Protein AF-A0A7S2LX68-F1 (afdb_monomer_lite)

Radius of gyration: 30.01 Å; chains: 1; bounding box: 87×47×94 Å

pLDDT: mean 79.51, std 22.23, range [21.78, 98.62]

Foldseek 3Di:
DWDKDKDWDAFAPFQPFADQVPDDPQRAKFFQFAWQQWAKDWHGHRHIYIMIMHTDDPDDPPDDKDWDWDWDDDPPQKIKIWIWIADVVVVGITTRTIIIGHCVPHDRGDDPDDDDDDDPDPPPQQDKDKDKDDQDWDAPDPPGDIDTDFKDWDADDDDPPDDQQFWDWAADDQQTIIMIMGHHPHHHDHTDIRGGDDDPDDDPSVVVVSVCVVVVNHRGGHGTGHDPVVVVVVVVCVCCPPVNVVVNVVVVVVVVVVVVVVVVVVVVVVVPDPDDDDDDDDPDPPDPPPPDPDDDDDDDDDDDDDDDDDDDDDDDDD

Organism: NCBI:txid1333877

InterPro domains:
  IPR021862 Surface attachment protein BPSS1860 [PF11958] (6-185)

Sequence (318 aa):
FEGQGIFSIWDAGCGQVVDPAACPEDQRAQVVRCGAQARCTRFGHEGTGVRTTLRFNEWELERSYGFLIAATQQGHGAVRYDGYFHAQELGGWMLLGQILVQTAMKPWYVHRLYSFVEQWEASYPEDTRWGRFGPAYVQQGYGAGWSQIMSASFRAGGGANEDRTHAYANVTDSGRKWGLGIGGSLPFAWSSALSVSPTGNLPEELKAFDTLRVDGQLPGGCDGGTCLPNKIAGFFEDAFSKAYAPRAIAIIVLISCCCCSTCCLWRWCRSRNPASDSGPAGCGGCRVVVRIPGGRGISIGAPLPAQHRPQAPYSRRS

Secondary structure (DSSP, 8-state):
---EEEEEEEPSS-TT--STTTS-GGGS-EEEEEETT-EEEEE-SSS-EEEEEEE---PPTT---EEEEEEEE-GGGEEEEEEEEEEGGGTEEEEEEEEEEE-TTS-SS--S--------SSS-TTS-EEEEE--EEEESSTTSPEEEE-EEE------TT---TTEEEEEEGGGTEEEEEESTTPPP-TT-EEE-PPPSS--HHHHHHHHHHHTT----EEESSS-HHHHHHHHHHHHHSTTTHHHHHHHHHHHHHHHHHHHHHHHHHHTT--------------------SS------------------------

Structure (mmCIF, N/CA/C/O backbone):
data_AF-A0A7S2LX68-F1
#
_entry.id   AF-A0A7S2LX68-F1
#
loop_
_atom_site.group_PDB
_atom_site.id
_atom_site.type_symbol
_atom_site.label_atom_id
_atom_site.label_alt_id
_atom_site.label_comp_id
_atom_site.label_asym_id
_atom_site.label_entity_id
_atom_site.label_seq_id
_atom_site.pdbx_PDB_ins_code
_atom_site.Cartn_x
_atom_site.Cartn_y
_atom_site.Cartn_z
_atom_site.occupancy
_atom_site.B_iso_or_equiv
_atom_site.auth_seq_id
_atom_site.auth_comp_id
_atom_site.auth_asym_id
_atom_site.auth_atom_id
_atom_site.pdbx_PDB_model_num
ATOM 1 N N . PHE A 1 1 ? -3.584 18.424 -7.935 1.00 70.75 1 PHE A N 1
ATOM 2 C CA . PHE A 1 1 ? -2.926 17.240 -7.361 1.00 70.75 1 PHE A CA 1
ATOM 3 C C . PHE A 1 1 ? -3.244 16.067 -8.270 1.00 70.75 1 PHE A C 1
ATOM 5 O O . PHE A 1 1 ? -4.407 15.917 -8.621 1.00 70.75 1 PHE A O 1
ATOM 12 N N . GLU A 1 2 ? -2.232 15.323 -8.716 1.00 84.06 2 GLU A N 1
ATOM 13 C CA . GLU A 1 2 ? -2.433 14.050 -9.416 1.00 84.06 2 GLU A CA 1
ATOM 14 C C . GLU A 1 2 ? -2.085 12.924 -8.443 1.00 84.06 2 GLU A C 1
ATOM 16 O O . GLU A 1 2 ? -0.923 12.777 -8.067 1.00 84.06 2 GLU A O 1
ATOM 21 N N . GLY A 1 3 ? -3.088 12.178 -7.992 1.00 90.31 3 GLY A N 1
ATOM 22 C CA . GLY A 1 3 ? -2.911 11.112 -7.015 1.00 90.31 3 GLY A CA 1
ATOM 23 C C . GLY A 1 3 ? -2.768 9.743 -7.675 1.00 90.31 3 GLY A C 1
ATOM 24 O O . GLY A 1 3 ? -3.214 9.512 -8.805 1.00 90.31 3 GLY A O 1
ATOM 25 N N . GLN A 1 4 ? -2.125 8.811 -6.970 1.00 94.19 4 GLN A N 1
ATOM 26 C CA . GLN A 1 4 ? -1.937 7.444 -7.452 1.00 94.19 4 GLN A CA 1
ATOM 27 C C . GLN A 1 4 ? -2.009 6.431 -6.310 1.00 94.19 4 GLN A C 1
ATOM 29 O O . GLN A 1 4 ? -1.434 6.642 -5.246 1.00 94.19 4 GLN A O 1
ATOM 34 N N . GLY A 1 5 ? -2.661 5.297 -6.565 1.00 95.75 5 GLY A N 1
ATOM 35 C CA . GLY A 1 5 ? -2.429 4.062 -5.820 1.00 95.75 5 GLY A CA 1
ATOM 36 C C . GLY A 1 5 ? -1.239 3.324 -6.429 1.00 95.75 5 GLY A C 1
ATOM 37 O O . GLY A 1 5 ? -1.202 3.126 -7.644 1.00 95.75 5 GLY A O 1
ATOM 38 N N . ILE A 1 6 ? -0.262 2.930 -5.611 1.00 96.75 6 ILE A N 1
ATOM 39 C CA . ILE A 1 6 ? 0.970 2.271 -6.067 1.00 96.75 6 ILE A CA 1
ATOM 40 C C . ILE A 1 6 ? 1.135 0.942 -5.333 1.00 96.75 6 ILE A C 1
ATOM 42 O O . ILE A 1 6 ? 0.979 0.869 -4.117 1.00 96.75 6 ILE A O 1
ATOM 46 N N . PHE A 1 7 ? 1.488 -0.104 -6.076 1.00 98.25 7 PHE A N 1
ATOM 47 C CA . PHE A 1 7 ? 1.883 -1.400 -5.532 1.00 98.25 7 PHE A CA 1
ATOM 48 C C . PHE A 1 7 ? 3.148 -1.882 -6.242 1.00 98.25 7 PHE A C 1
ATOM 50 O O . PHE A 1 7 ? 3.170 -1.990 -7.467 1.00 98.25 7 PHE A O 1
ATOM 57 N N . SER A 1 8 ? 4.208 -2.132 -5.475 1.00 97.00 8 SER A N 1
ATOM 58 C CA . SER A 1 8 ? 5.553 -2.392 -5.995 1.00 97.00 8 SER A CA 1
ATOM 59 C C . SER A 1 8 ? 6.177 -3.601 -5.314 1.00 97.00 8 SER A C 1
ATOM 61 O O . SER A 1 8 ? 6.077 -3.750 -4.098 1.00 97.00 8 SER A O 1
ATOM 63 N N . ILE A 1 9 ? 6.858 -4.436 -6.097 1.00 96.44 9 ILE A N 1
ATOM 64 C CA . ILE A 1 9 ? 7.637 -5.584 -5.628 1.00 96.44 9 ILE A CA 1
ATOM 65 C C . ILE A 1 9 ? 9.015 -5.518 -6.292 1.00 96.44 9 ILE A C 1
ATOM 67 O O . ILE A 1 9 ? 9.118 -5.437 -7.518 1.00 96.44 9 ILE A O 1
ATOM 71 N N . TRP A 1 10 ? 10.069 -5.538 -5.477 1.00 95.19 10 TRP A N 1
ATOM 72 C CA . TRP A 1 10 ? 11.453 -5.606 -5.947 1.00 95.19 10 TRP A CA 1
ATOM 73 C C . TRP A 1 10 ? 11.779 -6.983 -6.527 1.00 95.19 10 TRP A C 1
ATOM 75 O O . TRP A 1 10 ? 11.258 -8.001 -6.070 1.00 95.19 10 TRP A O 1
ATOM 85 N N . ASP A 1 11 ? 12.688 -7.006 -7.495 1.00 94.12 11 ASP A N 1
ATOM 86 C CA . ASP A 1 11 ? 13.312 -8.223 -7.999 1.00 94.12 11 ASP A CA 1
ATOM 87 C C . ASP A 1 11 ? 14.101 -8.928 -6.874 1.00 94.12 11 ASP A C 1
ATOM 89 O O . ASP A 1 11 ? 14.646 -8.301 -5.952 1.00 94.12 11 ASP A O 1
ATOM 93 N N . ALA A 1 12 ? 14.186 -10.256 -6.939 1.00 91.62 12 ALA A N 1
ATOM 94 C CA . ALA A 1 12 ? 14.937 -11.041 -5.968 1.00 91.62 12 ALA A CA 1
ATOM 95 C C . ALA A 1 12 ? 16.445 -10.825 -6.169 1.00 91.62 12 ALA A C 1
ATOM 97 O O . ALA A 1 12 ? 16.934 -10.859 -7.282 1.00 91.62 12 ALA A O 1
ATOM 98 N N . GLY A 1 13 ? 17.217 -10.590 -5.105 1.00 81.75 13 GLY A N 1
ATOM 99 C CA . GLY A 1 13 ? 18.686 -10.505 -5.209 1.00 81.75 13 GLY A CA 1
ATOM 100 C C . GLY A 1 13 ? 19.257 -9.269 -5.928 1.00 81.75 13 GLY A C 1
ATOM 101 O O . GLY A 1 13 ? 20.461 -9.048 -5.855 1.00 81.75 13 GLY A O 1
ATOM 102 N N . CYS A 1 14 ? 18.425 -8.407 -6.523 1.00 82.94 14 CYS A N 1
ATOM 103 C CA . CYS A 1 14 ? 18.854 -7.258 -7.335 1.00 82.94 14 CYS A CA 1
ATOM 104 C C . CYS A 1 14 ? 18.684 -5.893 -6.639 1.00 82.94 14 CYS A C 1
ATOM 106 O O . CYS A 1 14 ? 18.526 -4.858 -7.287 1.00 82.94 14 CYS A O 1
ATOM 108 N N . GLY A 1 15 ? 18.733 -5.863 -5.304 1.00 72.44 15 GLY A N 1
ATOM 109 C CA . GLY A 1 15 ? 18.476 -4.654 -4.508 1.00 72.44 15 GLY A CA 1
ATOM 110 C C . GLY A 1 15 ? 19.531 -3.545 -4.619 1.00 72.44 15 GLY A C 1
ATOM 111 O O . GLY A 1 15 ? 19.323 -2.474 -4.068 1.00 72.44 15 GLY A O 1
ATOM 112 N N . GLN A 1 16 ? 20.667 -3.791 -5.278 1.00 76.12 16 GLN A N 1
ATOM 113 C CA . GLN A 1 16 ? 21.725 -2.795 -5.536 1.00 76.12 16 GLN A CA 1
ATOM 114 C C . GLN A 1 16 ? 21.856 -2.455 -7.026 1.00 76.12 16 GLN A C 1
ATOM 116 O O . GLN A 1 16 ? 22.708 -1.665 -7.423 1.00 76.12 16 GLN A O 1
ATOM 121 N N . VAL A 1 17 ? 21.034 -3.085 -7.865 1.00 80.62 17 VAL A N 1
ATOM 122 C CA . VAL A 1 17 ? 21.056 -2.871 -9.306 1.00 80.62 17 VAL A CA 1
ATOM 123 C C . VAL A 1 17 ? 20.252 -1.611 -9.613 1.00 80.62 17 VAL A C 1
ATOM 125 O O . VAL A 1 17 ? 19.134 -1.456 -9.133 1.00 80.62 17 VAL A O 1
ATOM 128 N N . VAL A 1 18 ? 20.824 -0.715 -10.413 1.00 81.38 18 VAL A N 1
ATOM 129 C CA . VAL A 1 18 ? 20.167 0.527 -10.852 1.00 81.38 18 VAL A CA 1
ATOM 130 C C . VAL A 1 18 ? 19.397 0.307 -12.153 1.00 81.38 18 VAL A C 1
ATOM 132 O O . VAL A 1 18 ? 18.259 0.758 -12.273 1.00 81.38 18 VAL A O 1
ATOM 135 N N . ASP A 1 19 ? 20.002 -0.405 -13.109 1.00 81.25 19 ASP A N 1
ATOM 136 C CA . ASP A 1 19 ? 19.409 -0.700 -14.414 1.00 81.25 19 ASP A CA 1
ATOM 137 C C . ASP A 1 19 ? 18.424 -1.887 -14.329 1.00 81.25 19 ASP A C 1
ATOM 139 O O . ASP A 1 19 ? 18.849 -3.019 -14.075 1.00 81.25 19 ASP A O 1
ATOM 143 N N . PRO A 1 20 ? 17.119 -1.685 -14.602 1.00 77.94 20 PRO A N 1
ATOM 144 C CA . PRO A 1 20 ? 16.113 -2.752 -14.614 1.00 77.94 20 PRO A CA 1
ATOM 145 C C . PRO A 1 20 ? 16.421 -3.930 -15.538 1.00 77.94 20 PRO A C 1
ATOM 147 O O . PRO A 1 20 ? 15.867 -5.015 -15.318 1.00 77.94 20 PRO A O 1
ATOM 150 N N . ALA A 1 21 ? 17.237 -3.721 -16.575 1.00 82.62 21 ALA A N 1
ATOM 151 C CA . ALA A 1 21 ? 17.640 -4.750 -17.527 1.00 82.62 21 ALA A CA 1
ATOM 152 C C . ALA A 1 21 ? 18.844 -5.580 -17.051 1.00 82.62 21 ALA A C 1
ATOM 154 O O . ALA A 1 21 ? 19.097 -6.646 -17.611 1.00 82.62 21 ALA A O 1
ATOM 155 N N . ALA A 1 22 ? 19.559 -5.144 -16.011 1.00 85.88 22 ALA A N 1
ATOM 156 C CA . ALA A 1 22 ? 20.754 -5.830 -15.522 1.00 85.88 22 ALA A CA 1
ATOM 157 C C . ALA A 1 22 ? 20.453 -6.964 -14.522 1.00 85.88 22 ALA A C 1
ATOM 159 O O . ALA A 1 22 ? 21.297 -7.832 -14.313 1.00 85.88 22 ALA A O 1
ATOM 160 N N . CYS A 1 23 ? 19.257 -7.002 -13.924 1.00 87.75 23 CYS A N 1
ATOM 161 C CA . CYS A 1 23 ? 18.855 -8.112 -13.056 1.00 87.75 23 CYS A CA 1
ATOM 162 C C . CYS A 1 23 ? 18.636 -9.404 -13.879 1.00 87.75 23 CYS A C 1
ATOM 164 O O . CYS A 1 23 ? 17.969 -9.314 -14.916 1.00 87.75 23 CYS A O 1
ATOM 166 N N . PRO A 1 24 ? 19.138 -10.586 -13.466 1.00 90.38 24 PRO A N 1
ATOM 167 C CA . PRO A 1 24 ? 18.901 -11.859 -14.159 1.00 90.38 24 PRO A CA 1
ATOM 168 C C . PRO A 1 24 ? 17.411 -12.193 -14.313 1.00 90.38 24 PRO A C 1
ATOM 170 O O . PRO A 1 24 ? 16.624 -11.940 -13.406 1.00 90.38 24 PRO A O 1
ATOM 173 N N . GLU A 1 25 ? 16.993 -12.749 -15.455 1.00 89.38 25 GLU A N 1
ATOM 174 C CA . GLU A 1 25 ? 15.565 -12.966 -15.756 1.00 89.38 25 GLU A CA 1
ATOM 175 C C . GLU A 1 25 ? 14.845 -13.886 -14.764 1.00 89.38 25 GLU A C 1
ATOM 177 O O . GLU A 1 25 ? 13.686 -13.640 -14.430 1.00 89.38 25 GLU A O 1
ATOM 182 N N . ASP A 1 26 ? 15.539 -14.900 -14.254 1.00 89.19 26 ASP A N 1
ATOM 183 C CA . ASP A 1 26 ? 15.049 -15.840 -13.241 1.00 89.19 26 ASP A CA 1
ATOM 184 C C . ASP A 1 26 ? 14.855 -15.192 -11.859 1.00 89.19 26 ASP A C 1
ATOM 186 O O . ASP A 1 26 ? 14.116 -15.712 -11.022 1.00 89.19 26 ASP A O 1
ATOM 190 N N . GLN A 1 27 ? 15.472 -14.032 -11.638 1.00 90.75 27 GLN A N 1
ATOM 191 C CA . GLN A 1 27 ? 15.367 -13.233 -10.420 1.00 90.75 27 GLN A CA 1
ATOM 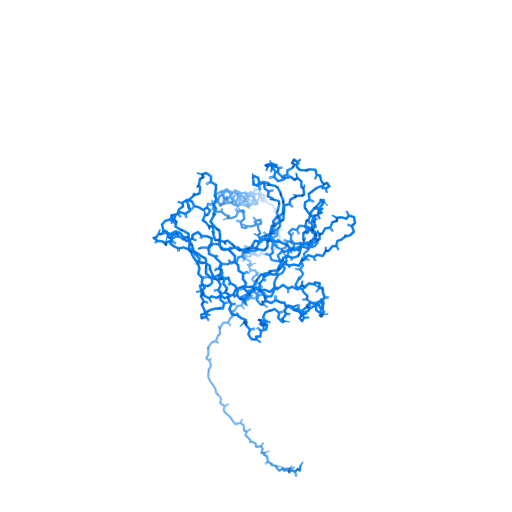192 C C . GLN A 1 27 ? 14.346 -12.093 -10.531 1.00 90.75 27 GLN A C 1
ATOM 194 O O . GLN A 1 27 ? 13.942 -11.516 -9.514 1.00 90.75 27 GLN A O 1
ATOM 199 N N . ARG A 1 28 ? 13.893 -11.770 -11.748 1.00 93.75 28 ARG A N 1
ATOM 200 C CA . ARG A 1 28 ? 12.958 -10.667 -11.979 1.00 93.75 28 ARG A CA 1
ATOM 201 C C . ARG A 1 28 ? 11.569 -10.983 -11.442 1.00 93.75 28 ARG A C 1
ATOM 203 O O . ARG A 1 28 ? 11.011 -12.052 -11.684 1.00 93.75 28 ARG A O 1
ATOM 210 N N . ALA A 1 29 ? 10.971 -9.992 -10.794 1.00 95.50 29 ALA A N 1
ATOM 211 C CA . ALA A 1 29 ? 9.548 -9.956 -10.541 1.00 95.50 29 ALA A CA 1
ATOM 212 C C . ALA A 1 29 ? 8.780 -9.883 -11.873 1.00 95.50 29 ALA A C 1
ATOM 214 O O . ALA A 1 29 ? 9.172 -9.177 -12.811 1.00 95.50 29 ALA A O 1
ATOM 215 N N . GLN A 1 30 ? 7.667 -10.606 -11.952 1.00 95.94 30 GLN A N 1
ATOM 216 C CA . GLN A 1 30 ? 6.860 -10.767 -13.158 1.00 95.94 30 GLN A CA 1
ATOM 217 C C . GLN A 1 30 ? 5.414 -10.376 -12.874 1.00 95.94 30 GLN A C 1
ATOM 219 O O . GLN A 1 30 ? 4.821 -10.822 -11.894 1.00 95.94 30 GLN A O 1
ATOM 224 N N . VAL A 1 31 ? 4.819 -9.563 -13.746 1.00 97.62 31 VAL A N 1
ATOM 225 C CA . VAL A 1 31 ? 3.383 -9.277 -13.668 1.00 97.62 31 VAL A CA 1
ATOM 226 C C . VAL A 1 31 ? 2.630 -10.510 -14.161 1.00 97.62 31 VAL A C 1
ATOM 228 O O . VAL A 1 31 ? 2.705 -10.844 -15.340 1.00 97.62 31 VAL A O 1
ATOM 231 N N . VAL A 1 32 ? 1.896 -11.171 -13.268 1.00 97.62 32 VAL A N 1
ATOM 232 C CA . VAL A 1 32 ? 0.966 -12.252 -13.623 1.00 97.62 32 VAL A CA 1
ATOM 233 C C . VAL A 1 32 ? -0.310 -11.650 -14.188 1.00 97.62 32 VAL A C 1
ATOM 235 O O . VAL A 1 32 ? -0.758 -12.051 -15.258 1.00 97.62 32 VAL A O 1
ATOM 238 N N . ARG A 1 33 ? -0.865 -10.651 -13.491 1.00 97.94 33 ARG A N 1
ATOM 239 C CA . ARG A 1 33 ? -1.999 -9.857 -13.970 1.00 97.94 33 ARG A CA 1
ATOM 240 C C . ARG A 1 33 ? -1.837 -8.394 -13.624 1.00 97.94 33 ARG A C 1
ATOM 242 O O . ARG A 1 33 ? -1.504 -8.058 -12.488 1.00 97.94 33 ARG A O 1
ATOM 249 N N . CYS A 1 34 ? -2.141 -7.533 -14.582 1.00 98.12 34 CYS A N 1
ATOM 250 C CA . CYS A 1 34 ? -2.256 -6.103 -14.359 1.00 98.12 34 CYS A CA 1
ATOM 251 C C . CYS A 1 34 ? -3.714 -5.729 -14.098 1.00 98.12 34 CYS A C 1
ATOM 253 O O . CYS A 1 34 ? -4.587 -6.127 -14.870 1.00 98.12 34 CYS A O 1
ATOM 255 N N . GLY A 1 35 ? -3.981 -4.954 -13.045 1.00 97.56 35 GLY A N 1
ATOM 256 C CA . GLY A 1 35 ? -5.324 -4.472 -12.731 1.00 97.56 35 GLY A CA 1
ATOM 257 C C . GLY A 1 35 ? -6.017 -3.800 -13.918 1.00 97.56 35 GLY A C 1
ATOM 258 O O . GLY A 1 35 ? -5.378 -3.098 -14.704 1.00 97.56 35 GLY A O 1
ATOM 259 N N . ALA A 1 36 ? -7.335 -3.977 -14.039 1.00 94.94 36 ALA A N 1
ATOM 260 C CA . ALA A 1 36 ? -8.106 -3.469 -15.180 1.00 94.94 36 ALA A CA 1
ATOM 261 C C . ALA A 1 36 ? -8.004 -1.945 -15.381 1.00 94.94 36 ALA A C 1
ATOM 263 O O . ALA A 1 36 ? -8.124 -1.473 -16.508 1.00 94.94 36 ALA A O 1
ATOM 264 N N . GLN A 1 37 ? -7.746 -1.186 -14.311 1.00 93.25 37 GLN A N 1
ATOM 265 C CA . GLN A 1 37 ? -7.525 0.270 -14.317 1.00 93.25 37 GLN A CA 1
ATOM 266 C C . GLN A 1 37 ? -6.079 0.660 -13.951 1.00 93.25 37 GLN A C 1
ATOM 268 O O . GLN A 1 37 ? -5.760 1.837 -13.806 1.00 93.25 37 GLN A O 1
ATOM 273 N N . ALA A 1 38 ? -5.193 -0.325 -13.800 1.00 96.31 38 ALA A N 1
ATOM 274 C CA . ALA A 1 38 ? -3.800 -0.098 -13.459 1.00 96.31 38 ALA A CA 1
ATOM 275 C C . ALA A 1 38 ? -2.908 -0.059 -14.710 1.00 96.31 38 ALA A C 1
ATOM 277 O O . ALA A 1 38 ? -3.209 -0.644 -15.758 1.00 96.31 38 ALA A O 1
ATOM 278 N N . ARG A 1 39 ? -1.764 0.609 -14.568 1.00 95.62 39 ARG A N 1
ATOM 279 C CA . ARG A 1 39 ? -0.617 0.568 -15.474 1.00 95.62 39 ARG A CA 1
ATOM 280 C C . ARG A 1 39 ? 0.509 -0.199 -14.794 1.00 95.62 39 ARG A C 1
ATOM 282 O O . ARG A 1 39 ? 0.928 0.164 -13.702 1.00 95.62 39 ARG A O 1
ATOM 289 N N . CYS A 1 40 ? 1.036 -1.221 -15.456 1.00 95.69 40 CYS A N 1
ATOM 290 C CA . CYS A 1 40 ? 2.127 -2.038 -14.936 1.00 95.69 40 CYS A CA 1
ATOM 291 C C . CYS A 1 40 ? 3.427 -1.749 -15.688 1.00 95.69 40 CYS A C 1
ATOM 293 O O . CYS A 1 40 ? 3.465 -1.800 -16.920 1.00 95.69 40 CYS A O 1
ATOM 295 N N . THR A 1 41 ? 4.492 -1.440 -14.950 1.00 94.56 41 THR A N 1
ATOM 296 C CA . THR A 1 41 ? 5.814 -1.085 -15.491 1.00 94.56 41 THR A CA 1
ATOM 297 C C . THR A 1 41 ? 6.926 -1.649 -14.612 1.00 94.56 41 THR A C 1
ATOM 299 O O . THR A 1 41 ? 6.711 -1.913 -13.432 1.00 94.56 41 THR A O 1
ATOM 302 N N . ARG A 1 42 ? 8.145 -1.759 -15.144 1.00 93.56 42 ARG A N 1
ATOM 303 C CA . ARG A 1 42 ? 9.337 -1.993 -14.316 1.00 93.56 42 ARG A CA 1
ATOM 304 C C . ARG A 1 42 ? 9.858 -0.681 -13.721 1.00 93.56 42 ARG A C 1
ATOM 306 O O . ARG A 1 42 ? 9.565 0.390 -14.255 1.00 93.56 42 ARG A O 1
ATOM 313 N N . PHE A 1 43 ? 10.595 -0.766 -12.620 1.00 93.19 43 PHE A N 1
ATOM 314 C CA . PHE A 1 43 ? 11.299 0.365 -12.006 1.00 93.19 43 PHE A CA 1
ATOM 315 C C . PHE A 1 43 ? 12.780 0.032 -11.766 1.00 93.19 43 PHE A C 1
ATOM 317 O O . PHE A 1 43 ? 13.165 -1.137 -11.826 1.00 93.19 43 PHE A O 1
ATOM 324 N N . GLY A 1 44 ? 13.584 1.076 -11.541 1.00 89.12 44 GLY A N 1
ATOM 325 C CA . GLY A 1 44 ? 15.038 1.046 -11.338 1.00 89.12 44 GLY A CA 1
ATOM 326 C C . GLY A 1 44 ? 15.504 2.147 -10.374 1.00 89.12 44 GLY A C 1
ATOM 327 O O . GLY A 1 44 ? 14.666 2.811 -9.763 1.00 89.12 44 GLY A O 1
ATOM 328 N N . HIS A 1 45 ? 16.814 2.411 -10.340 1.00 84.69 45 HIS A N 1
ATOM 329 C CA . HIS A 1 45 ? 17.519 3.412 -9.509 1.00 84.69 45 HIS A CA 1
ATOM 330 C C . HIS A 1 45 ? 17.635 3.078 -8.018 1.00 84.69 45 HIS A C 1
ATOM 332 O O . HIS A 1 45 ? 18.748 3.047 -7.501 1.00 84.69 45 HIS A O 1
ATOM 338 N N . GLU A 1 46 ? 16.537 2.745 -7.348 1.00 83.44 46 GLU A N 1
ATOM 339 C CA . GLU A 1 46 ? 16.516 2.385 -5.916 1.00 83.44 46 GLU A CA 1
ATOM 340 C C . GLU A 1 46 ? 16.358 0.867 -5.736 1.00 83.44 46 GLU A C 1
ATOM 342 O O . GLU A 1 46 ? 15.516 0.351 -4.993 1.00 83.44 46 GLU A O 1
ATOM 347 N N . GLY A 1 47 ? 17.147 0.130 -6.517 1.00 88.69 47 GLY A N 1
ATOM 348 C CA . GLY A 1 47 ? 16.881 -1.265 -6.838 1.00 88.69 47 GLY A CA 1
ATOM 349 C C . GLY A 1 47 ? 15.970 -1.403 -8.058 1.00 88.69 47 GLY A C 1
ATOM 350 O O . GLY A 1 47 ? 15.532 -0.423 -8.660 1.00 88.69 47 GLY A O 1
ATOM 351 N N . THR A 1 48 ? 15.684 -2.647 -8.430 1.00 93.25 48 THR A N 1
ATOM 352 C CA . THR A 1 48 ? 14.890 -2.988 -9.618 1.00 93.25 48 THR A CA 1
ATOM 353 C C . THR A 1 48 ? 13.680 -3.823 -9.245 1.00 93.25 48 THR A C 1
ATOM 355 O O . THR A 1 48 ? 13.676 -4.489 -8.208 1.00 93.25 48 THR A O 1
ATOM 358 N N . GLY A 1 49 ? 12.624 -3.756 -10.054 1.00 95.31 49 GLY A N 1
ATOM 359 C CA . GLY A 1 49 ? 11.393 -4.484 -9.775 1.00 95.31 49 GLY A CA 1
ATOM 3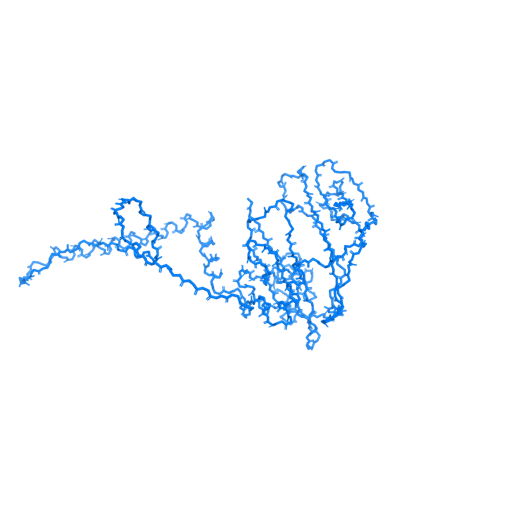60 C C . GLY A 1 49 ? 10.250 -4.160 -10.719 1.00 95.31 49 GLY A C 1
ATOM 361 O O . GLY A 1 49 ? 10.427 -3.576 -11.793 1.00 95.31 49 GLY A O 1
ATOM 362 N N . VAL A 1 50 ? 9.051 -4.530 -10.285 1.00 95.94 50 VAL A N 1
ATOM 363 C CA . VAL A 1 50 ? 7.782 -4.256 -10.959 1.00 95.94 50 VAL A CA 1
ATOM 364 C C . VAL A 1 50 ? 6.918 -3.382 -10.066 1.00 95.94 50 VAL A C 1
ATOM 366 O O . VAL A 1 50 ? 6.772 -3.647 -8.876 1.00 95.94 50 VAL A O 1
ATOM 369 N N . ARG A 1 51 ? 6.295 -2.367 -10.664 1.00 96.12 51 ARG A N 1
ATOM 370 C CA . ARG A 1 51 ? 5.259 -1.556 -10.029 1.00 96.12 51 ARG A CA 1
ATOM 371 C C . ARG A 1 51 ? 3.986 -1.537 -10.857 1.00 96.12 51 ARG A C 1
ATOM 373 O O . ARG A 1 51 ? 4.025 -1.562 -12.090 1.00 96.12 51 ARG A O 1
ATOM 380 N N . THR A 1 52 ? 2.870 -1.409 -10.166 1.00 97.44 52 THR A N 1
ATOM 381 C CA . THR A 1 52 ? 1.558 -1.135 -10.739 1.00 97.44 52 THR A CA 1
ATOM 382 C C . THR A 1 52 ? 1.046 0.179 -10.177 1.00 97.44 52 THR A C 1
ATOM 384 O O . THR A 1 52 ? 1.104 0.376 -8.962 1.00 97.44 52 THR A O 1
ATOM 387 N N . THR A 1 53 ? 0.549 1.063 -11.035 1.00 96.56 53 THR A N 1
ATOM 388 C CA . THR A 1 53 ? -0.024 2.348 -10.630 1.00 96.56 53 THR A CA 1
ATOM 389 C C . THR A 1 53 ? -1.457 2.481 -11.121 1.00 96.56 53 THR A C 1
ATOM 391 O O . THR A 1 53 ? -1.763 2.137 -12.260 1.00 96.56 53 THR A O 1
ATOM 394 N N . LEU A 1 54 ? -2.341 2.989 -10.271 1.00 95.38 54 LEU A N 1
ATOM 395 C CA . LEU A 1 54 ? -3.709 3.366 -10.616 1.00 95.38 54 LEU A CA 1
ATOM 396 C C . LEU A 1 54 ? -3.829 4.871 -10.385 1.00 95.38 54 LEU A C 1
ATOM 398 O O . LEU A 1 54 ? -3.622 5.331 -9.263 1.00 95.38 54 LEU A O 1
ATOM 402 N N . ARG A 1 55 ? -4.112 5.645 -11.439 1.00 94.12 55 ARG A N 1
ATOM 403 C CA . ARG A 1 55 ? -4.375 7.085 -11.297 1.00 94.12 55 ARG A CA 1
ATOM 404 C C . ARG A 1 55 ? -5.704 7.268 -10.571 1.00 94.12 55 ARG A C 1
ATOM 406 O O . ARG A 1 55 ? -6.710 6.715 -11.000 1.00 94.12 55 ARG A O 1
ATOM 413 N N . PHE A 1 56 ? -5.688 8.039 -9.495 1.00 94.00 56 PHE A N 1
ATOM 414 C CA . PHE A 1 56 ? -6.863 8.335 -8.684 1.00 94.00 56 PHE A CA 1
ATOM 415 C C . PHE A 1 56 ? -6.707 9.757 -8.160 1.00 94.00 56 PHE A C 1
ATOM 417 O O . PHE A 1 56 ? -5.762 10.031 -7.425 1.00 94.00 56 PHE A O 1
ATOM 424 N N . ASN A 1 57 ? -7.572 10.673 -8.580 1.00 94.06 57 ASN A N 1
ATOM 425 C CA . ASN A 1 57 ? -7.458 12.105 -8.272 1.00 94.06 57 ASN A CA 1
ATOM 426 C C . ASN A 1 57 ? -8.533 12.579 -7.289 1.00 94.06 57 ASN A C 1
ATOM 428 O O . ASN A 1 57 ? -8.508 13.727 -6.854 1.00 94.06 57 ASN A O 1
ATOM 432 N N . GLU A 1 58 ? -9.443 11.689 -6.919 1.00 93.38 58 GLU A N 1
ATOM 433 C CA . GLU A 1 58 ? -10.608 11.929 -6.078 1.00 93.38 58 GLU A CA 1
ATOM 434 C C . GLU A 1 58 ? -10.279 11.786 -4.579 1.00 93.38 58 GLU A C 1
ATOM 436 O O . GLU A 1 58 ? -11.161 11.552 -3.762 1.00 93.38 58 GLU A O 1
ATOM 441 N N . TRP A 1 59 ? -9.003 11.925 -4.197 1.00 93.62 59 TRP A N 1
ATOM 442 C CA . TRP A 1 59 ? -8.583 11.860 -2.798 1.00 93.62 59 TRP A CA 1
ATOM 443 C C . TRP A 1 59 ? -9.192 13.002 -1.981 1.00 93.62 59 TRP A C 1
ATOM 445 O O . TRP A 1 59 ? -8.859 14.173 -2.157 1.00 93.62 59 TRP A O 1
ATOM 455 N N . GLU A 1 60 ? -10.023 12.634 -1.020 1.00 94.25 60 GLU A N 1
ATOM 456 C CA . GLU A 1 60 ? -10.576 13.524 -0.003 1.00 94.25 60 GLU A CA 1
ATOM 457 C C . GLU A 1 60 ? -9.867 13.359 1.350 1.00 94.25 60 GLU A C 1
ATOM 459 O O . GLU A 1 60 ? -9.592 12.240 1.796 1.00 94.25 60 GLU A O 1
ATOM 464 N N . LEU A 1 61 ? -9.598 14.482 2.029 1.00 93.62 61 LEU A N 1
ATOM 465 C CA . LEU A 1 61 ? -9.108 14.479 3.409 1.00 93.62 61 LEU A CA 1
ATOM 466 C C . LEU A 1 61 ? -10.133 13.824 4.334 1.00 93.62 61 LEU A C 1
ATOM 468 O O . LEU A 1 61 ? -11.336 13.977 4.151 1.00 93.62 61 LEU A O 1
ATOM 472 N N . GLU A 1 62 ? -9.640 13.111 5.346 1.00 92.06 62 GLU A N 1
ATOM 473 C CA . GLU A 1 62 ? -10.453 12.383 6.334 1.00 92.06 62 GLU A CA 1
ATOM 474 C C . GLU A 1 62 ? -11.317 11.244 5.774 1.00 92.06 62 GLU A C 1
ATOM 476 O O . GLU A 1 62 ? -11.931 10.495 6.542 1.00 92.06 62 GLU A O 1
ATOM 481 N N . ARG A 1 63 ? -11.302 11.028 4.456 1.00 95.06 63 ARG A N 1
ATOM 482 C CA . ARG A 1 63 ? -11.873 9.838 3.839 1.00 95.06 63 ARG A CA 1
ATOM 483 C C . ARG A 1 63 ? -10.937 8.648 4.015 1.00 95.06 63 ARG A C 1
ATOM 485 O O . ARG A 1 63 ? -9.720 8.761 3.887 1.00 95.06 63 ARG A O 1
ATOM 492 N N . SER A 1 64 ? -11.516 7.494 4.338 1.00 94.62 64 SER A N 1
ATOM 493 C CA . SER A 1 64 ? -10.762 6.249 4.496 1.00 94.62 64 SER A CA 1
ATOM 494 C C . SER A 1 64 ? -10.707 5.489 3.174 1.00 94.62 64 SER A C 1
ATOM 496 O O . SER A 1 64 ? -11.731 5.298 2.521 1.00 94.62 64 SER A O 1
ATOM 498 N N . TYR A 1 65 ? -9.511 5.024 2.824 1.00 97.69 65 TYR A N 1
ATOM 499 C CA . TYR A 1 65 ? -9.250 4.153 1.682 1.00 97.69 65 TYR A CA 1
ATOM 500 C C . TYR A 1 65 ? -8.634 2.853 2.185 1.00 97.69 65 TYR A C 1
ATOM 502 O O . TYR A 1 65 ? -7.919 2.846 3.190 1.00 97.69 65 TYR A O 1
ATOM 510 N N . GLY A 1 66 ? -8.919 1.754 1.495 1.00 97.69 66 GLY A N 1
ATOM 511 C CA . GLY A 1 66 ? -8.442 0.433 1.890 1.00 97.69 66 GLY A CA 1
ATOM 512 C C . GLY A 1 66 ? -7.272 -0.023 1.033 1.00 97.69 66 GLY A C 1
ATOM 513 O O . GLY A 1 66 ? -7.259 0.169 -0.181 1.00 97.69 66 GLY A O 1
ATOM 514 N N . PHE A 1 67 ? -6.311 -0.682 1.667 1.00 98.12 67 PHE A N 1
ATOM 515 C CA . PHE A 1 67 ? -5.227 -1.384 0.993 1.00 98.12 67 PHE A CA 1
ATOM 516 C C . PHE A 1 67 ? -5.168 -2.803 1.535 1.00 98.12 67 PHE A C 1
ATOM 518 O O . PHE A 1 67 ? -5.208 -3.006 2.749 1.00 98.12 67 PHE A O 1
ATOM 525 N N . LEU A 1 68 ? -5.068 -3.781 0.639 1.00 98.00 68 LEU A N 1
ATOM 526 C CA . LEU A 1 68 ? -4.946 -5.184 1.016 1.00 98.00 68 LEU A CA 1
ATOM 527 C C . LEU A 1 68 ? -3.858 -5.847 0.181 1.00 98.00 68 LEU A C 1
ATOM 529 O O . LEU A 1 68 ? -3.811 -5.691 -1.038 1.00 98.00 68 LEU A O 1
ATOM 533 N N . ILE A 1 69 ? -2.992 -6.597 0.860 1.00 97.69 69 ILE A N 1
ATOM 534 C CA . ILE A 1 69 ? -1.926 -7.384 0.244 1.00 97.69 69 ILE A CA 1
ATOM 535 C C . ILE A 1 69 ? -2.135 -8.841 0.638 1.00 97.69 69 ILE A C 1
ATOM 537 O O . ILE A 1 69 ? -2.204 -9.161 1.826 1.00 97.69 69 ILE A O 1
ATOM 541 N N . ALA A 1 70 ? -2.204 -9.726 -0.351 1.00 96.62 70 ALA A N 1
ATOM 542 C CA . ALA A 1 70 ? -2.258 -11.166 -0.133 1.00 96.62 70 ALA A CA 1
ATOM 543 C C . ALA A 1 70 ? -1.003 -11.830 -0.703 1.00 96.62 70 ALA A C 1
ATOM 545 O O . ALA A 1 70 ? -0.639 -11.587 -1.850 1.00 96.62 70 ALA A O 1
ATOM 546 N N . ALA A 1 71 ? -0.355 -12.687 0.086 1.00 96.81 71 ALA A N 1
ATOM 547 C CA . ALA A 1 71 ? 0.774 -13.500 -0.353 1.00 96.81 71 ALA A CA 1
ATOM 548 C C . ALA A 1 71 ? 0.325 -14.951 -0.527 1.00 96.81 71 ALA A C 1
ATOM 550 O O . ALA A 1 71 ? -0.201 -15.554 0.408 1.00 96.81 71 ALA A O 1
ATOM 551 N N . THR A 1 72 ? 0.550 -15.515 -1.710 1.00 95.62 72 THR A N 1
ATOM 552 C CA . THR A 1 72 ? 0.238 -16.915 -2.017 1.00 95.62 72 THR A CA 1
ATOM 553 C C . THR A 1 72 ? 1.508 -17.618 -2.464 1.00 95.62 72 THR A C 1
ATOM 555 O O . THR A 1 72 ? 2.044 -17.307 -3.533 1.00 95.62 72 THR A O 1
ATOM 558 N N . GLN A 1 73 ? 1.985 -18.570 -1.661 1.00 95.38 73 GLN A N 1
ATOM 559 C CA . GLN A 1 73 ? 3.121 -19.406 -2.035 1.00 95.38 73 GLN A CA 1
ATOM 560 C C . GLN A 1 73 ? 2.818 -20.152 -3.340 1.00 95.38 73 GLN A C 1
ATOM 562 O O . GLN A 1 73 ? 1.724 -20.683 -3.528 1.00 95.38 73 GLN A O 1
ATOM 567 N N . GLN A 1 74 ? 3.788 -20.161 -4.245 1.00 95.19 74 GLN A N 1
ATOM 568 C CA . GLN A 1 74 ? 3.741 -20.885 -5.508 1.00 95.19 74 GLN A CA 1
ATOM 569 C C . GLN A 1 74 ? 4.762 -22.032 -5.477 1.00 95.19 74 GLN A C 1
ATOM 571 O O . GLN A 1 74 ? 5.578 -22.147 -4.559 1.00 95.19 74 GLN A O 1
ATOM 576 N N . GLY A 1 75 ? 4.723 -22.896 -6.491 1.00 89.88 75 GLY A N 1
ATOM 577 C CA . GLY A 1 75 ? 5.752 -23.919 -6.676 1.00 89.88 75 GLY A CA 1
ATOM 578 C C . GLY A 1 75 ? 7.149 -23.315 -6.879 1.00 89.88 75 GLY A C 1
ATOM 579 O O . GLY A 1 75 ? 7.294 -22.141 -7.216 1.00 89.88 75 GLY A O 1
ATOM 580 N N . HIS A 1 76 ? 8.183 -24.142 -6.699 1.00 87.50 76 HIS A N 1
ATOM 581 C CA . HIS A 1 76 ? 9.580 -23.814 -7.028 1.00 87.50 76 HIS A CA 1
ATOM 582 C C . HIS A 1 76 ? 10.184 -22.611 -6.284 1.00 87.50 76 HIS A C 1
ATOM 584 O O . HIS A 1 76 ? 11.057 -21.940 -6.818 1.00 87.50 76 HIS A O 1
ATOM 590 N N . GLY A 1 77 ? 9.751 -22.338 -5.049 1.00 91.94 77 GLY A N 1
ATOM 591 C CA . GLY A 1 77 ? 10.319 -21.239 -4.258 1.00 91.94 77 GLY A CA 1
ATOM 592 C C . GLY A 1 77 ? 9.876 -19.851 -4.725 1.00 91.94 77 GLY A C 1
ATOM 593 O O . GLY A 1 77 ? 10.533 -18.861 -4.420 1.00 91.94 77 GLY A O 1
ATOM 594 N N . ALA A 1 78 ? 8.758 -19.762 -5.445 1.00 95.75 78 ALA A N 1
ATOM 595 C CA . ALA A 1 78 ? 8.162 -18.494 -5.833 1.00 95.75 78 ALA A CA 1
ATOM 596 C C . ALA A 1 78 ? 6.984 -18.117 -4.924 1.00 95.75 78 ALA A C 1
ATOM 598 O O . ALA A 1 78 ? 6.346 -18.955 -4.281 1.00 95.75 78 ALA A O 1
ATOM 599 N N . VAL A 1 79 ? 6.667 -16.829 -4.894 1.00 97.25 79 VAL A N 1
ATOM 600 C CA . VAL A 1 79 ? 5.498 -16.276 -4.212 1.00 97.25 79 VAL A CA 1
ATOM 601 C C . VAL A 1 79 ? 4.802 -15.280 -5.125 1.00 97.25 79 VAL A C 1
ATOM 603 O O . VAL A 1 79 ? 5.449 -14.498 -5.822 1.00 97.25 79 VAL A O 1
ATOM 606 N N . ARG A 1 80 ? 3.469 -15.313 -5.120 1.00 97.62 80 ARG A N 1
ATOM 607 C CA . ARG A 1 80 ? 2.635 -14.309 -5.775 1.00 97.62 80 ARG A CA 1
ATOM 608 C C . ARG A 1 80 ? 2.089 -13.345 -4.729 1.00 97.62 80 ARG A C 1
ATOM 610 O O . ARG A 1 80 ? 1.449 -13.791 -3.775 1.00 97.62 80 ARG A O 1
ATOM 617 N N . TYR A 1 81 ? 2.327 -12.054 -4.924 1.00 98.19 81 TYR A N 1
ATOM 618 C CA . TYR A 1 81 ? 1.709 -10.988 -4.146 1.00 98.19 81 TYR A CA 1
ATOM 619 C C . TYR A 1 81 ? 0.605 -10.318 -4.957 1.00 98.19 81 TYR A C 1
ATOM 621 O O . TYR A 1 81 ? 0.842 -9.853 -6.073 1.00 98.19 81 TYR A O 1
ATOM 629 N N . ASP A 1 82 ? -0.582 -10.237 -4.368 1.00 98.25 82 ASP A N 1
ATOM 630 C CA . ASP A 1 82 ? -1.750 -9.590 -4.953 1.00 98.25 82 ASP A CA 1
ATOM 631 C C . ASP A 1 82 ? -2.018 -8.299 -4.173 1.00 98.25 82 ASP A C 1
ATOM 633 O O . ASP A 1 82 ? -2.219 -8.348 -2.957 1.00 98.25 82 ASP A O 1
ATOM 637 N N . GLY A 1 83 ? -1.995 -7.157 -4.860 1.00 98.44 83 GLY A N 1
ATOM 638 C CA . GLY A 1 83 ? -2.273 -5.845 -4.279 1.00 98.44 83 GLY A CA 1
ATOM 639 C C . GLY A 1 83 ? -3.650 -5.337 -4.691 1.00 98.44 83 GLY A C 1
ATOM 640 O O . GLY A 1 83 ? -3.962 -5.297 -5.884 1.00 98.44 83 GLY A O 1
ATOM 641 N N . TYR A 1 84 ? -4.451 -4.910 -3.718 1.00 98.62 84 TYR A N 1
ATOM 642 C CA . TYR A 1 84 ? -5.781 -4.344 -3.932 1.00 98.62 84 TYR A CA 1
ATOM 643 C C . TYR A 1 84 ? -5.902 -2.956 -3.307 1.00 98.62 84 TYR A C 1
ATOM 645 O O . TYR A 1 84 ? -5.341 -2.686 -2.242 1.00 98.62 84 TYR A O 1
ATOM 653 N N . PHE A 1 85 ? -6.684 -2.105 -3.962 1.00 98.56 85 PHE A N 1
ATOM 654 C CA . PHE A 1 85 ? -7.040 -0.766 -3.506 1.00 98.56 85 PHE A CA 1
ATOM 655 C C . PHE A 1 85 ? -8.559 -0.644 -3.416 1.00 98.56 85 PHE A C 1
ATOM 657 O O . PHE A 1 85 ? -9.261 -1.047 -4.341 1.00 98.56 85 PHE A O 1
ATOM 664 N N . HIS A 1 86 ? -9.065 -0.101 -2.314 1.00 98.25 86 HIS A N 1
ATOM 665 C CA . HIS A 1 86 ? -10.483 0.164 -2.114 1.00 98.25 86 HIS A CA 1
ATOM 666 C C . HIS A 1 86 ? -10.743 1.663 -2.046 1.00 98.25 86 HIS A C 1
ATOM 668 O O . HIS A 1 86 ? -10.235 2.346 -1.152 1.00 98.25 86 HIS A O 1
ATOM 674 N N . ALA A 1 87 ? -11.623 2.131 -2.926 1.00 96.88 87 ALA A N 1
ATOM 675 C CA . ALA A 1 87 ? -12.185 3.473 -2.899 1.00 96.88 87 ALA A CA 1
ATOM 676 C C . ALA A 1 87 ? -13.674 3.400 -3.254 1.00 96.88 87 ALA A C 1
ATOM 678 O O . ALA A 1 87 ? -14.072 2.669 -4.166 1.00 96.88 87 ALA A O 1
ATOM 679 N N . GLN A 1 88 ? -14.509 4.159 -2.546 1.00 95.75 88 GLN A N 1
ATOM 680 C CA . GLN A 1 88 ? -15.953 4.161 -2.800 1.00 95.75 88 GLN A CA 1
ATOM 681 C C . GLN A 1 88 ? -16.271 4.755 -4.180 1.00 95.75 88 GLN A C 1
ATOM 683 O O . GLN A 1 88 ? -17.184 4.302 -4.865 1.00 95.75 88 GLN A O 1
ATOM 688 N N . GLU A 1 89 ? -15.468 5.723 -4.604 1.00 95.00 89 GLU A N 1
ATOM 689 C CA . GLU A 1 89 ? -15.489 6.404 -5.897 1.00 95.00 89 GLU A CA 1
ATOM 690 C C . GLU A 1 89 ? -15.235 5.446 -7.066 1.00 95.00 89 GLU A C 1
ATOM 692 O O . GLU A 1 89 ? -15.720 5.676 -8.171 1.00 95.00 89 GLU A O 1
ATOM 697 N N . LEU A 1 90 ? -14.516 4.347 -6.812 1.00 94.19 90 LEU A N 1
ATOM 698 C CA . LEU A 1 90 ? -14.261 3.280 -7.783 1.00 94.19 90 LEU A CA 1
ATOM 699 C C . LEU A 1 90 ? -15.297 2.148 -7.704 1.00 94.19 90 LEU A C 1
ATOM 701 O O . LEU A 1 90 ? -15.197 1.173 -8.445 1.00 94.19 90 LEU A O 1
ATOM 705 N N . GLY A 1 91 ? -16.291 2.261 -6.818 1.00 94.94 91 GLY A N 1
ATOM 706 C CA . GLY A 1 91 ? -17.293 1.221 -6.586 1.00 94.94 91 GLY A CA 1
ATOM 707 C C . GLY A 1 91 ? -16.813 0.071 -5.695 1.00 94.94 91 GLY A C 1
ATOM 708 O O . GLY A 1 91 ? -17.472 -0.966 -5.659 1.00 94.94 91 GLY A O 1
ATOM 709 N N . GLY A 1 92 ? -15.699 0.236 -4.972 1.00 96.56 92 GLY A N 1
ATOM 710 C CA . GLY A 1 92 ? -15.186 -0.746 -4.017 1.00 96.56 92 GLY A CA 1
ATOM 711 C C . GLY A 1 92 ? -13.757 -1.195 -4.316 1.00 96.56 92 GLY A C 1
ATOM 712 O O . GLY A 1 92 ? -12.879 -0.380 -4.602 1.00 96.56 92 GLY A O 1
ATOM 713 N N . TRP A 1 93 ? -13.506 -2.500 -4.183 1.00 98.31 93 TRP A N 1
ATOM 714 C CA . TRP A 1 93 ? -12.181 -3.086 -4.377 1.00 98.31 93 TRP A CA 1
ATOM 715 C C . TRP A 1 93 ? -11.790 -3.148 -5.851 1.00 98.31 93 TRP A C 1
ATOM 717 O O . TRP A 1 93 ? -12.539 -3.639 -6.693 1.00 98.31 93 TRP A O 1
ATOM 727 N N . MET A 1 94 ? -10.551 -2.753 -6.125 1.00 97.69 94 MET A N 1
ATOM 728 C CA . MET A 1 94 ? -9.891 -2.832 -7.420 1.00 97.69 94 MET A CA 1
ATOM 729 C C . MET A 1 94 ? -8.573 -3.589 -7.276 1.00 97.69 94 MET A C 1
ATOM 731 O O . MET A 1 94 ? -7.815 -3.367 -6.330 1.00 97.69 94 MET A O 1
ATOM 735 N N . LEU A 1 95 ? -8.268 -4.467 -8.232 1.00 98.50 95 LEU A N 1
ATOM 736 C CA . LEU A 1 95 ? -6.940 -5.064 -8.342 1.00 98.50 95 LEU A CA 1
ATOM 737 C C . LEU A 1 95 ? -5.953 -4.003 -8.841 1.00 98.50 95 LEU A C 1
ATOM 739 O O . LEU A 1 95 ? -6.200 -3.370 -9.868 1.00 98.50 95 LEU A O 1
ATOM 743 N N . LEU A 1 96 ? -4.823 -3.847 -8.152 1.00 98.38 96 LEU A N 1
ATOM 744 C CA . LEU A 1 96 ? -3.667 -3.100 -8.655 1.00 98.38 96 LEU A CA 1
ATOM 745 C C . LEU A 1 96 ? -2.798 -4.018 -9.524 1.00 98.38 96 LEU A C 1
ATOM 747 O O . LEU A 1 96 ? -2.526 -3.719 -10.689 1.00 98.38 96 LEU A O 1
ATOM 751 N N . GLY A 1 97 ? -2.450 -5.193 -8.999 1.00 98.31 97 GLY A N 1
ATOM 752 C CA . GLY A 1 97 ? -1.762 -6.227 -9.762 1.00 98.31 97 GLY A CA 1
ATOM 753 C C . GLY A 1 97 ? -1.472 -7.492 -8.967 1.00 98.31 97 GLY A C 1
ATOM 754 O O . GLY A 1 97 ? -1.534 -7.506 -7.739 1.00 98.31 97 GLY A O 1
ATOM 755 N N . GLN A 1 98 ? -1.140 -8.549 -9.701 1.00 98.56 98 GLN A N 1
ATOM 756 C CA . GLN A 1 98 ? -0.614 -9.807 -9.179 1.00 98.56 98 GLN A CA 1
ATOM 757 C C . GLN A 1 98 ? 0.822 -9.947 -9.676 1.00 98.56 98 GLN A C 1
ATOM 759 O O . GLN A 1 98 ? 1.048 -10.005 -10.888 1.00 98.56 98 GLN A O 1
ATOM 764 N N . ILE A 1 99 ? 1.789 -9.975 -8.763 1.00 98.31 99 ILE A N 1
ATOM 765 C CA . ILE A 1 99 ? 3.217 -10.000 -9.090 1.00 98.31 99 ILE A CA 1
ATOM 766 C C . ILE A 1 99 ? 3.844 -11.270 -8.518 1.00 98.31 99 ILE A C 1
ATOM 768 O O . ILE A 1 99 ? 3.741 -11.537 -7.323 1.00 98.31 99 ILE A O 1
ATOM 772 N N . LEU A 1 100 ? 4.490 -12.051 -9.379 1.00 97.38 100 LEU A N 1
ATOM 773 C CA . LEU A 1 100 ? 5.253 -13.244 -9.026 1.00 97.38 100 LEU A CA 1
ATOM 774 C C . LEU A 1 100 ? 6.722 -12.874 -8.827 1.00 97.38 100 LEU A C 1
ATOM 776 O O . LEU A 1 100 ? 7.293 -12.174 -9.659 1.00 97.38 100 LEU A O 1
ATOM 780 N N . VAL A 1 101 ? 7.346 -13.367 -7.763 1.00 96.31 101 VAL A N 1
ATOM 781 C CA . VAL A 1 101 ? 8.782 -13.187 -7.511 1.00 96.31 101 VAL A CA 1
ATOM 782 C C . VAL A 1 101 ? 9.358 -14.420 -6.818 1.00 96.31 101 VAL A C 1
ATOM 784 O O . VAL A 1 101 ? 8.648 -15.136 -6.109 1.00 96.31 101 VAL A O 1
ATOM 787 N N . GLN A 1 102 ? 10.649 -14.681 -7.015 1.00 95.12 102 GLN A N 1
ATOM 788 C CA . GLN A 1 102 ? 11.365 -15.713 -6.269 1.00 95.12 102 GLN A CA 1
ATOM 789 C C . GLN A 1 102 ? 11.548 -15.289 -4.809 1.00 95.12 102 GLN A C 1
ATOM 791 O O . GLN A 1 102 ? 11.965 -14.166 -4.522 1.00 95.12 102 GLN A O 1
ATOM 796 N N . THR A 1 103 ? 11.281 -16.194 -3.869 1.00 91.12 103 THR A N 1
ATOM 797 C CA . THR A 1 103 ? 11.504 -15.925 -2.440 1.00 91.12 103 THR A CA 1
ATOM 798 C C . THR A 1 103 ? 12.992 -15.900 -2.111 1.00 91.12 103 THR A C 1
ATOM 800 O O . THR A 1 103 ? 13.411 -15.239 -1.158 1.00 91.12 103 THR A O 1
ATOM 803 N N . ALA A 1 104 ? 13.800 -16.629 -2.892 1.00 86.25 104 ALA A N 1
ATOM 804 C CA . ALA A 1 104 ? 15.178 -16.959 -2.550 1.00 86.25 104 ALA A CA 1
ATOM 805 C C . ALA A 1 104 ? 15.235 -17.477 -1.096 1.00 86.25 104 ALA A C 1
ATOM 807 O O . ALA A 1 104 ? 14.512 -18.408 -0.750 1.00 86.25 104 ALA A O 1
ATOM 808 N N . MET A 1 105 ? 16.030 -16.849 -0.225 1.00 83.69 105 MET A N 1
ATOM 809 C CA . MET A 1 105 ? 16.138 -17.210 1.199 1.00 83.69 105 MET A CA 1
ATOM 810 C C . MET A 1 105 ? 15.163 -16.455 2.122 1.00 83.69 105 MET A C 1
ATOM 812 O O . MET A 1 105 ? 15.247 -16.586 3.343 1.00 83.69 105 MET A O 1
ATOM 816 N N . LYS A 1 106 ? 14.273 -15.615 1.579 1.00 88.69 106 LYS A N 1
ATOM 817 C CA . LYS A 1 106 ? 13.301 -14.846 2.369 1.00 88.69 106 LYS A CA 1
ATOM 818 C C . LYS A 1 106 ? 12.015 -15.660 2.578 1.00 88.69 106 LYS A C 1
ATOM 820 O O . LYS A 1 106 ? 11.671 -16.479 1.729 1.00 88.69 106 LYS A O 1
ATOM 825 N N . PRO A 1 107 ? 11.281 -15.450 3.683 1.00 92.19 107 PRO A N 1
ATOM 826 C CA . PRO A 1 107 ? 9.961 -16.053 3.849 1.00 92.19 107 PRO A CA 1
ATOM 827 C C . PRO A 1 107 ? 8.978 -15.537 2.786 1.00 92.19 107 PRO A C 1
ATOM 829 O O . PRO A 1 107 ? 9.050 -14.385 2.366 1.00 92.19 107 PRO A O 1
ATOM 832 N N . TRP A 1 108 ? 8.039 -16.390 2.368 1.00 93.00 108 TRP A N 1
ATOM 833 C CA . TRP A 1 108 ? 7.036 -16.055 1.348 1.00 93.00 108 TRP A CA 1
ATOM 834 C C . TRP A 1 108 ? 5.897 -15.179 1.893 1.00 93.00 108 TRP A C 1
ATOM 836 O O . TRP A 1 108 ? 5.302 -14.395 1.159 1.00 93.00 108 TRP A O 1
ATOM 846 N N . TYR A 1 109 ? 5.562 -15.301 3.177 1.00 92.94 109 TYR A N 1
ATOM 847 C CA . TYR A 1 109 ? 4.455 -14.559 3.780 1.00 92.94 109 TYR A CA 1
ATOM 848 C C . TYR A 1 109 ? 4.812 -13.083 3.995 1.00 92.94 109 TYR A C 1
ATOM 850 O O . TYR A 1 109 ? 5.981 -12.715 4.099 1.00 92.94 109 TYR A O 1
ATOM 858 N N . VAL A 1 110 ? 3.798 -12.220 4.091 1.00 93.19 110 VAL A N 1
ATOM 859 C CA . VAL A 1 110 ? 4.013 -10.791 4.359 1.00 93.19 110 VAL A CA 1
ATOM 860 C C . VAL A 1 110 ? 4.541 -10.612 5.785 1.00 93.19 110 VAL A C 1
ATOM 862 O O . VAL A 1 110 ? 3.953 -11.103 6.747 1.00 93.19 110 VAL A O 1
ATOM 865 N N . HIS A 1 111 ? 5.654 -9.900 5.933 1.00 91.56 111 HIS A N 1
ATOM 866 C CA . HIS A 1 111 ? 6.300 -9.647 7.219 1.00 91.56 111 HIS A CA 1
ATOM 867 C C . HIS A 1 111 ? 6.878 -8.233 7.263 1.00 91.56 111 HIS A C 1
ATOM 869 O O . HIS A 1 111 ? 6.978 -7.575 6.232 1.00 91.56 111 HIS A O 1
ATOM 875 N N . ARG A 1 112 ? 7.326 -7.788 8.450 1.00 92.00 112 ARG A N 1
ATOM 876 C CA . ARG A 1 112 ? 7.857 -6.425 8.663 1.00 92.00 112 ARG A CA 1
ATOM 877 C C . ARG A 1 112 ? 6.885 -5.370 8.120 1.00 92.00 112 ARG A C 1
ATOM 879 O O . ARG A 1 112 ? 7.259 -4.548 7.301 1.00 92.00 112 ARG A O 1
ATOM 886 N N . LEU A 1 113 ? 5.630 -5.447 8.553 1.00 94.62 113 LEU A N 1
ATOM 887 C CA . LEU A 1 113 ? 4.575 -4.523 8.147 1.00 94.62 113 LEU A CA 1
ATOM 888 C C . LEU A 1 113 ? 4.882 -3.121 8.684 1.00 94.62 113 LEU A C 1
ATOM 890 O O . LEU A 1 113 ? 5.157 -2.972 9.875 1.00 94.62 113 LEU A O 1
ATOM 894 N N . TYR A 1 114 ? 4.825 -2.110 7.825 1.00 95.25 114 TYR A N 1
ATOM 895 C CA . TYR A 1 114 ? 4.934 -0.709 8.217 1.00 95.25 114 TYR A CA 1
ATOM 896 C C . TYR A 1 114 ? 4.145 0.180 7.256 1.00 95.25 114 TYR A C 1
ATOM 898 O O . TYR A 1 114 ? 3.864 -0.203 6.122 1.00 95.25 114 TYR A O 1
ATOM 906 N N . SER A 1 115 ? 3.834 1.381 7.730 1.00 95.62 115 SER A N 1
ATOM 907 C CA . SER A 1 115 ? 3.371 2.506 6.922 1.00 95.62 115 SER A CA 1
ATOM 908 C C . SER A 1 115 ? 4.377 3.641 7.061 1.00 95.62 115 SER A C 1
ATOM 910 O O . SER A 1 115 ? 5.076 3.723 8.074 1.00 95.62 115 SER A O 1
ATOM 912 N N . PHE A 1 116 ? 4.447 4.521 6.071 1.00 94.38 116 PHE A N 1
ATOM 913 C CA . PHE A 1 116 ? 5.324 5.686 6.105 1.00 94.38 116 PHE A CA 1
ATOM 914 C C . PHE A 1 116 ? 4.640 6.894 5.459 1.00 94.38 116 PHE A C 1
ATOM 916 O O . PHE A 1 116 ? 3.685 6.746 4.696 1.00 94.38 116 PHE A O 1
ATOM 923 N N . VAL A 1 117 ? 5.118 8.085 5.807 1.00 93.50 117 VAL A N 1
ATOM 924 C CA . VAL A 1 117 ? 4.788 9.351 5.149 1.00 93.50 117 VAL A CA 1
ATOM 925 C C . VAL A 1 117 ? 6.115 9.931 4.695 1.00 93.50 117 VAL A C 1
ATOM 927 O O . VAL A 1 117 ? 7.044 10.036 5.493 1.00 93.50 117 VAL A O 1
ATOM 930 N N . GLU A 1 118 ? 6.203 10.266 3.418 1.00 90.38 118 GLU A N 1
ATOM 931 C CA . GLU A 1 118 ? 7.425 10.738 2.783 1.00 90.38 118 GLU A CA 1
ATOM 932 C C . GLU A 1 118 ? 7.131 11.992 1.968 1.00 90.38 118 GLU A C 1
ATOM 934 O O . GLU A 1 118 ? 6.059 12.143 1.374 1.00 90.38 118 GLU A O 1
ATOM 939 N N . GLN A 1 119 ? 8.112 12.886 1.935 1.00 87.69 119 GLN A N 1
ATOM 940 C CA . GLN A 1 119 ? 8.168 13.976 0.983 1.00 87.69 119 GLN A CA 1
ATOM 941 C C . GLN A 1 119 ? 9.255 13.662 -0.045 1.00 87.69 119 GLN A C 1
ATOM 943 O O . GLN A 1 119 ? 10.437 13.658 0.276 1.00 87.69 119 GLN A O 1
ATOM 948 N N . TRP A 1 120 ? 8.834 13.414 -1.282 1.00 82.12 120 TRP A N 1
ATOM 949 C CA . TRP A 1 120 ? 9.721 13.025 -2.380 1.00 82.12 120 TRP A CA 1
ATOM 950 C C . TRP A 1 120 ? 10.076 14.196 -3.314 1.00 82.12 120 TRP A C 1
ATOM 952 O O . TRP A 1 120 ? 11.031 14.112 -4.081 1.00 82.12 120 TRP A O 1
ATOM 962 N N . GLU A 1 121 ? 9.334 15.307 -3.246 1.00 80.06 121 GLU A N 1
ATOM 963 C CA . GLU A 1 121 ? 9.650 16.544 -3.964 1.00 80.06 121 GLU A CA 1
ATOM 964 C C . GLU A 1 121 ? 10.272 17.582 -3.023 1.00 80.06 121 GLU A C 1
ATOM 966 O O . GLU A 1 121 ? 9.790 17.800 -1.913 1.00 80.06 121 GLU A O 1
ATOM 971 N N . ALA A 1 122 ? 11.281 18.313 -3.503 1.00 78.50 122 ALA A N 1
ATOM 972 C CA . ALA A 1 122 ? 11.934 19.384 -2.740 1.00 78.50 122 ALA A CA 1
ATOM 973 C C . ALA A 1 122 ? 11.049 20.632 -2.521 1.00 78.50 122 ALA A C 1
ATOM 975 O O . ALA A 1 122 ? 11.451 21.569 -1.836 1.00 78.50 122 ALA A O 1
ATOM 976 N N . SER A 1 123 ? 9.858 20.678 -3.123 1.00 78.56 123 SER A N 1
ATOM 977 C CA . SER A 1 123 ? 8.954 21.829 -3.041 1.00 78.56 123 SER A CA 1
ATOM 978 C C . SER A 1 123 ? 8.122 21.801 -1.757 1.00 78.56 123 SER A C 1
ATOM 980 O O . SER A 1 123 ? 7.616 20.754 -1.360 1.00 78.56 123 SER A O 1
ATOM 982 N N . TYR A 1 124 ? 7.950 22.968 -1.128 1.00 81.00 124 TYR A N 1
ATOM 983 C CA . TYR A 1 124 ? 7.190 23.158 0.119 1.00 81.00 124 TYR A CA 1
ATOM 984 C C . TYR A 1 124 ? 7.624 22.217 1.269 1.00 81.00 124 TYR A C 1
ATOM 986 O O . TYR A 1 124 ? 6.801 21.460 1.796 1.00 81.00 124 TYR A O 1
ATOM 994 N N . PRO A 1 125 ? 8.918 22.208 1.653 1.00 76.38 125 PRO A N 1
ATOM 995 C CA . PRO A 1 125 ? 9.427 21.356 2.738 1.00 76.38 125 PRO A CA 1
ATOM 996 C C . PRO A 1 125 ? 8.822 21.695 4.107 1.00 76.38 125 PRO A C 1
ATOM 998 O O . PRO A 1 125 ? 8.675 20.824 4.956 1.00 76.38 125 PRO A O 1
ATOM 1001 N N . GLU A 1 126 ? 8.388 22.941 4.289 1.00 81.94 126 GLU A N 1
ATOM 1002 C CA . GLU A 1 126 ? 7.810 23.425 5.546 1.00 81.94 126 GLU A CA 1
ATOM 1003 C C . GLU A 1 126 ? 6.344 23.010 5.753 1.00 81.94 126 GLU A C 1
ATOM 1005 O O . GLU A 1 126 ? 5.809 23.155 6.852 1.00 81.94 126 GLU A O 1
ATOM 1010 N N . ASP A 1 127 ? 5.668 22.494 4.722 1.00 90.06 127 ASP A N 1
ATOM 1011 C CA . ASP A 1 127 ? 4.265 22.106 4.847 1.00 90.06 127 ASP A CA 1
ATOM 1012 C C . ASP A 1 127 ? 4.129 20.845 5.707 1.00 90.06 127 ASP A C 1
ATOM 1014 O O . ASP A 1 127 ? 4.770 19.815 5.478 1.00 90.06 127 ASP A O 1
ATOM 1018 N N . THR A 1 128 ? 3.230 20.882 6.686 1.00 92.00 128 THR A N 1
ATOM 1019 C CA . THR A 1 128 ? 2.938 19.688 7.479 1.00 92.00 128 THR A CA 1
ATOM 1020 C C . THR A 1 128 ? 2.128 18.694 6.658 1.00 92.00 128 THR A C 1
ATOM 1022 O O . THR A 1 128 ? 1.088 19.047 6.094 1.00 92.00 128 THR A O 1
ATOM 1025 N N . ARG A 1 129 ? 2.548 17.431 6.651 1.00 92.56 129 ARG A N 1
ATOM 1026 C CA . ARG A 1 129 ? 1.851 16.327 5.977 1.00 92.56 129 ARG A CA 1
ATOM 1027 C C . ARG A 1 129 ? 1.524 15.259 6.998 1.00 92.56 129 ARG A C 1
ATOM 1029 O O . ARG A 1 129 ? 2.377 14.911 7.805 1.00 92.56 129 ARG A O 1
ATOM 1036 N N . TRP A 1 130 ? 0.304 14.740 6.951 1.00 94.50 130 TRP A N 1
ATOM 1037 C CA . TRP A 1 130 ? -0.190 13.766 7.916 1.00 94.50 130 TRP A CA 1
ATOM 1038 C C . TRP A 1 130 ? -0.892 12.605 7.226 1.00 94.50 130 TRP A C 1
ATOM 1040 O O . TRP A 1 130 ? -1.673 12.801 6.297 1.00 94.50 130 TRP A O 1
ATOM 1050 N N . GLY A 1 131 ? -0.656 11.403 7.742 1.00 95.69 131 GLY A N 1
ATOM 1051 C CA . GLY A 1 131 ? -1.430 10.205 7.449 1.00 95.69 131 GLY A CA 1
ATOM 1052 C C . GLY A 1 131 ? -2.036 9.640 8.730 1.00 95.69 131 GLY A C 1
ATOM 1053 O O . GLY A 1 131 ? -1.394 9.633 9.784 1.00 95.69 131 GLY A O 1
ATOM 1054 N N . ARG A 1 132 ? -3.278 9.152 8.640 1.00 96.75 132 ARG A N 1
ATOM 1055 C CA . ARG A 1 132 ? -3.909 8.344 9.691 1.00 96.75 132 ARG A CA 1
ATOM 1056 C C . ARG A 1 132 ? -4.047 6.915 9.200 1.00 96.75 132 ARG A C 1
ATOM 1058 O O . ARG A 1 132 ? -4.622 6.670 8.144 1.00 96.75 132 ARG A O 1
ATOM 1065 N N . PHE A 1 133 ? -3.534 5.985 9.988 1.00 97.19 133 PHE A N 1
ATOM 1066 C CA . PHE A 1 133 ? -3.444 4.578 9.643 1.00 97.19 133 PHE A CA 1
ATOM 1067 C C . PHE A 1 133 ? -4.272 3.747 10.611 1.00 97.19 133 PHE A C 1
ATOM 1069 O O . PHE A 1 133 ? -4.202 3.916 11.830 1.00 97.19 133 PHE A O 1
ATOM 1076 N N . GLY A 1 134 ? -5.017 2.808 10.046 1.00 94.94 134 GLY A N 1
ATOM 1077 C CA . GLY A 1 134 ? -5.776 1.820 10.788 1.00 94.94 134 GLY A CA 1
ATOM 1078 C C . GLY A 1 134 ? -7.297 2.032 10.765 1.00 94.94 134 GLY A C 1
ATOM 1079 O O . GLY A 1 134 ? -7.783 3.066 10.295 1.00 94.94 134 GLY A O 1
ATOM 1080 N N . PRO A 1 135 ? -8.047 1.047 11.289 1.00 95.56 135 PRO A N 1
ATOM 1081 C CA . PRO A 1 135 ? -7.532 -0.179 11.914 1.00 95.56 135 PRO A CA 1
ATOM 1082 C C . PRO A 1 135 ? -6.830 -1.106 10.906 1.00 95.56 135 PRO A C 1
ATOM 1084 O O . PRO A 1 135 ? -7.213 -1.172 9.743 1.00 95.56 135 PRO A O 1
ATOM 1087 N N . ALA A 1 136 ? -5.765 -1.785 11.339 1.00 95.88 136 ALA A N 1
ATOM 1088 C CA . ALA A 1 136 ? -4.996 -2.707 10.502 1.00 95.88 136 ALA A CA 1
ATOM 1089 C C . ALA A 1 136 ? -5.220 -4.147 10.964 1.00 95.88 136 ALA A C 1
ATOM 1091 O O . ALA A 1 136 ? -5.261 -4.417 12.165 1.00 95.88 136 ALA A O 1
ATOM 1092 N N . TYR A 1 137 ? -5.333 -5.068 10.013 1.00 97.12 137 TYR A N 1
ATOM 1093 C CA . TYR A 1 137 ? -5.664 -6.463 10.272 1.00 97.12 137 TYR A CA 1
ATOM 1094 C C . TYR A 1 137 ? -4.734 -7.406 9.517 1.00 97.12 137 TYR A C 1
ATOM 1096 O O . TYR A 1 137 ? -4.260 -7.092 8.426 1.00 97.12 137 TYR A O 1
ATOM 1104 N N . VAL A 1 138 ? -4.498 -8.581 10.096 1.00 96.62 138 VAL A N 1
ATOM 1105 C CA . VAL A 1 138 ? -3.746 -9.678 9.479 1.00 96.62 138 VAL A CA 1
ATOM 1106 C C . VAL A 1 138 ? -4.542 -10.970 9.548 1.00 96.62 138 VAL A C 1
ATOM 1108 O O . VAL A 1 138 ? -5.242 -11.227 10.525 1.00 96.62 138 VAL A O 1
ATOM 1111 N N . GLN A 1 139 ? -4.412 -11.795 8.516 1.00 95.31 139 GLN A N 1
ATOM 1112 C CA . GLN A 1 139 ? -5.018 -13.118 8.444 1.00 95.31 139 GLN A CA 1
ATOM 1113 C C . GLN A 1 139 ? -3.912 -14.148 8.208 1.00 95.31 139 GLN A C 1
ATOM 1115 O O . GLN A 1 139 ? -3.135 -14.030 7.258 1.00 95.31 139 GLN A O 1
ATOM 1120 N N . GLN A 1 140 ? -3.828 -15.163 9.067 1.00 90.75 140 GLN A N 1
ATOM 1121 C CA . GLN A 1 140 ? -2.833 -16.232 8.949 1.00 90.75 140 GLN A CA 1
ATOM 1122 C C . GLN A 1 140 ? -3.367 -17.373 8.078 1.00 90.75 140 GLN A C 1
ATOM 1124 O O . GLN A 1 140 ? -3.740 -18.433 8.570 1.00 90.75 140 GLN A O 1
ATOM 1129 N N . GLY A 1 141 ? -3.407 -17.138 6.768 1.00 86.62 141 GLY A N 1
ATOM 1130 C CA . GLY A 1 141 ? -3.887 -18.113 5.789 1.00 86.62 141 GLY A CA 1
ATOM 1131 C C . GLY A 1 141 ? -5.373 -17.973 5.460 1.00 86.62 141 GLY A C 1
ATOM 1132 O O . GLY A 1 141 ? -6.155 -17.366 6.190 1.00 86.62 141 GLY A O 1
ATOM 1133 N N . TYR A 1 142 ? -5.760 -18.513 4.305 1.00 83.44 142 TYR A N 1
ATOM 1134 C CA . TYR A 1 142 ? -7.135 -18.433 3.823 1.00 83.44 142 TYR A CA 1
ATOM 1135 C C . TYR A 1 142 ? -8.104 -19.141 4.782 1.00 83.44 142 TYR A C 1
ATOM 1137 O O . TYR A 1 142 ? -7.842 -20.257 5.222 1.00 83.44 142 TYR A O 1
ATOM 1145 N N . GLY A 1 143 ? -9.217 -18.479 5.105 1.00 81.62 143 GLY A N 1
ATOM 1146 C CA . GLY A 1 143 ? -10.244 -18.998 6.015 1.00 81.62 143 GLY A CA 1
ATOM 1147 C C . GLY A 1 143 ? -9.952 -18.806 7.509 1.00 81.62 143 GLY A C 1
ATOM 1148 O O . GLY A 1 143 ? -10.847 -19.024 8.321 1.00 81.62 143 GLY A O 1
ATOM 1149 N N . ALA A 1 144 ? -8.751 -18.357 7.896 1.00 90.12 144 ALA A N 1
ATOM 1150 C CA . ALA A 1 144 ? -8.470 -17.991 9.285 1.00 90.12 144 ALA A CA 1
ATOM 1151 C C . ALA A 1 144 ? -9.202 -16.693 9.683 1.00 90.12 144 ALA A C 1
ATOM 1153 O O . ALA A 1 144 ? -9.544 -15.874 8.835 1.00 90.12 144 ALA A O 1
ATOM 1154 N N . GLY A 1 145 ? -9.421 -16.462 10.976 1.00 92.62 145 GLY A N 1
ATOM 1155 C CA . GLY A 1 145 ? -9.973 -15.188 11.445 1.00 92.62 145 GLY A CA 1
ATOM 1156 C C . GLY A 1 145 ? -9.001 -14.018 11.237 1.00 92.62 145 GLY A C 1
ATOM 1157 O O . GLY A 1 145 ? -7.782 -14.182 11.341 1.00 92.62 145 GLY A O 1
ATOM 1158 N N . TRP A 1 146 ? -9.536 -12.823 10.978 1.00 96.31 146 TRP A N 1
ATOM 1159 C CA . TRP A 1 146 ? -8.750 -11.589 10.993 1.00 96.31 146 TRP A CA 1
ATOM 1160 C C . TRP A 1 146 ? -8.365 -11.215 12.424 1.00 96.31 146 TRP A C 1
ATOM 1162 O O . TRP A 1 146 ? -9.201 -11.197 13.324 1.00 96.31 146 TRP A O 1
ATOM 1172 N N . SER A 1 147 ? -7.095 -10.875 12.623 1.00 95.88 147 SER A N 1
ATOM 1173 C CA . SER A 1 147 ? -6.558 -10.384 13.892 1.00 95.88 147 SER A CA 1
ATOM 1174 C C . SER A 1 147 ? -6.131 -8.932 13.739 1.00 95.88 147 SER A C 1
ATOM 1176 O O . SER A 1 147 ? -5.364 -8.605 12.832 1.00 95.88 147 SER A O 1
ATOM 1178 N N . GLN A 1 148 ? -6.620 -8.056 14.613 1.00 97.38 148 GLN A N 1
ATOM 1179 C CA . GLN A 1 148 ? -6.236 -6.648 14.591 1.00 97.38 148 GLN A CA 1
ATOM 1180 C C . GLN A 1 148 ? -4.793 -6.479 15.087 1.00 97.38 148 GLN A C 1
ATOM 1182 O O . GLN A 1 148 ? -4.416 -6.998 16.138 1.00 97.38 148 GLN A O 1
ATOM 1187 N N . ILE A 1 149 ? -3.998 -5.694 14.362 1.00 96.50 149 ILE A N 1
ATOM 1188 C CA . ILE A 1 149 ? -2.726 -5.175 14.865 1.00 96.50 149 ILE A CA 1
ATOM 1189 C C . ILE A 1 149 ? -3.047 -4.014 15.807 1.00 96.50 149 ILE A C 1
ATOM 1191 O O . ILE A 1 149 ? -3.730 -3.068 15.419 1.00 96.50 149 ILE A O 1
ATOM 1195 N N . MET A 1 150 ? -2.551 -4.078 17.041 1.00 96.88 150 MET A N 1
ATOM 1196 C CA . MET A 1 150 ? -2.834 -3.066 18.067 1.00 96.88 150 MET A CA 1
ATOM 1197 C C . MET A 1 150 ? -1.597 -2.328 18.568 1.00 96.88 150 MET A C 1
ATOM 1199 O O . MET A 1 150 ? -1.727 -1.396 19.352 1.00 96.88 150 MET A O 1
ATOM 1203 N N . SER A 1 151 ? -0.405 -2.700 18.105 1.00 95.94 151 SER A N 1
ATOM 1204 C CA . SER A 1 151 ? 0.844 -2.069 18.526 1.00 95.94 151 SER A CA 1
ATOM 1205 C C . SER A 1 151 ? 1.756 -1.807 17.338 1.00 95.94 151 SER A C 1
ATOM 1207 O O . SER A 1 151 ? 1.895 -2.651 16.452 1.00 95.94 151 SER A O 1
ATOM 1209 N N . ALA A 1 152 ? 2.399 -0.645 17.350 1.00 95.25 152 ALA A N 1
ATOM 1210 C CA . ALA A 1 152 ? 3.392 -0.228 16.373 1.00 95.25 152 ALA A CA 1
ATOM 1211 C C . ALA A 1 152 ? 4.568 0.465 17.075 1.00 95.25 152 ALA A C 1
ATOM 1213 O O . ALA A 1 152 ? 4.434 0.979 18.185 1.00 95.25 152 ALA A O 1
ATOM 1214 N N . SER A 1 153 ? 5.725 0.497 16.417 1.00 93.25 153 SER A N 1
ATOM 1215 C CA . SER A 1 153 ? 6.873 1.305 16.837 1.00 93.25 153 SER A CA 1
ATOM 1216 C C . SER A 1 153 ? 7.141 2.377 15.793 1.00 93.25 153 SER A C 1
ATOM 1218 O O . SER A 1 153 ? 7.288 2.042 14.615 1.00 93.25 153 SER A O 1
ATOM 1220 N N . PHE A 1 154 ? 7.257 3.632 16.210 1.00 92.12 154 PHE A N 1
ATOM 1221 C CA . PHE A 1 154 ? 7.611 4.718 15.302 1.00 92.12 154 PHE A CA 1
ATOM 1222 C C . PHE A 1 154 ? 9.126 4.788 15.055 1.00 92.12 154 PHE A C 1
ATOM 1224 O O . PHE A 1 154 ? 9.928 4.594 15.967 1.00 92.12 154 PHE A O 1
ATOM 1231 N N . ARG A 1 155 ? 9.528 5.072 13.814 1.00 89.06 155 ARG A N 1
ATOM 1232 C CA . ARG A 1 155 ? 10.914 5.355 13.422 1.00 89.06 155 ARG A CA 1
ATOM 1233 C C . ARG A 1 155 ? 10.911 6.464 12.375 1.00 89.06 155 ARG A C 1
ATOM 1235 O O . ARG A 1 155 ? 10.041 6.466 11.510 1.00 89.06 155 ARG A O 1
ATOM 1242 N N . ALA A 1 156 ? 11.893 7.357 12.443 1.00 86.25 156 ALA A N 1
ATOM 1243 C CA . ALA A 1 156 ? 12.196 8.289 11.362 1.00 86.25 156 ALA A CA 1
ATOM 1244 C C . ALA A 1 156 ? 13.386 7.759 10.547 1.00 86.25 156 ALA A C 1
ATOM 1246 O O . ALA A 1 156 ? 14.183 6.967 11.064 1.00 86.25 156 ALA A O 1
ATOM 1247 N N . GLY A 1 157 ? 13.471 8.176 9.283 1.00 77.00 157 GLY A N 1
ATOM 1248 C CA . GLY A 1 157 ? 14.551 7.817 8.369 1.00 77.00 157 GLY A CA 1
ATOM 1249 C C . GLY A 1 157 ? 15.948 8.202 8.882 1.00 77.00 157 GLY A C 1
ATOM 1250 O O . GLY A 1 157 ? 16.104 8.917 9.879 1.00 77.00 157 GLY A O 1
ATOM 1251 N N . GLY A 1 158 ? 16.974 7.652 8.235 1.00 70.38 158 GLY A N 1
ATOM 1252 C CA . GLY A 1 158 ? 18.379 7.809 8.623 1.00 70.38 158 GLY A CA 1
ATOM 1253 C C . GLY A 1 158 ? 19.332 8.039 7.450 1.00 70.38 158 GLY A C 1
ATOM 1254 O O . GLY A 1 158 ? 20.540 7.873 7.624 1.00 70.38 158 GLY A O 1
ATOM 1255 N N . GLY A 1 159 ? 18.812 8.368 6.267 1.00 74.88 159 GLY A N 1
ATOM 1256 C CA . GLY A 1 159 ? 19.619 8.698 5.097 1.00 74.88 159 GLY A CA 1
ATOM 1257 C C . GLY A 1 159 ? 20.400 10.001 5.290 1.00 74.88 159 GLY A C 1
ATOM 1258 O O . GLY A 1 159 ? 19.965 10.908 5.992 1.00 74.88 159 GLY A O 1
ATOM 1259 N N . ALA A 1 160 ? 21.563 10.119 4.641 1.00 72.12 160 ALA A N 1
ATOM 1260 C CA . ALA A 1 160 ? 22.437 11.292 4.777 1.00 72.12 160 ALA A CA 1
ATOM 1261 C C . ALA A 1 160 ? 21.785 12.614 4.319 1.00 72.12 160 ALA A C 1
ATOM 1263 O O . ALA A 1 160 ? 22.204 13.680 4.757 1.00 72.12 160 ALA A O 1
ATOM 1264 N N . ASN A 1 161 ? 20.762 12.530 3.463 1.00 74.31 161 ASN A N 1
ATOM 1265 C CA . ASN A 1 161 ? 20.043 13.672 2.894 1.00 74.31 161 ASN A CA 1
ATOM 1266 C C . ASN A 1 161 ? 18.617 13.823 3.455 1.00 74.31 161 ASN A C 1
ATOM 1268 O O . ASN A 1 161 ? 17.811 14.545 2.876 1.00 74.31 161 ASN A O 1
ATOM 1272 N N . GLU A 1 162 ? 18.282 13.121 4.540 1.00 79.81 162 GLU A N 1
ATOM 1273 C CA . GLU A 1 162 ? 16.943 13.151 5.134 1.00 79.81 162 GLU A CA 1
ATOM 1274 C C . GLU A 1 162 ? 16.900 14.101 6.336 1.00 79.81 162 GLU A C 1
ATOM 1276 O O . GLU A 1 162 ? 17.682 13.970 7.283 1.00 79.81 162 GLU A O 1
ATOM 1281 N N . ASP A 1 163 ? 15.943 15.031 6.330 1.00 78.25 163 ASP A N 1
ATOM 1282 C CA . ASP A 1 163 ? 15.574 15.765 7.536 1.00 78.25 163 ASP A CA 1
ATOM 1283 C C . ASP A 1 163 ? 14.605 14.926 8.381 1.00 78.25 163 ASP A C 1
ATOM 1285 O O . ASP A 1 163 ? 13.526 14.525 7.947 1.00 78.25 163 ASP A O 1
ATOM 1289 N N . ARG A 1 164 ? 15.012 14.658 9.620 1.00 79.19 164 ARG A N 1
ATOM 1290 C CA . ARG A 1 164 ? 14.272 13.861 10.608 1.00 79.19 164 ARG A CA 1
ATOM 1291 C C . ARG A 1 164 ? 13.798 14.685 11.797 1.00 79.19 164 ARG A C 1
ATOM 1293 O O . ARG A 1 164 ? 13.174 14.136 12.698 1.00 79.19 164 ARG A O 1
ATOM 1300 N N . THR A 1 165 ? 14.138 15.967 11.846 1.00 84.38 165 THR A N 1
ATOM 1301 C CA . THR A 1 165 ? 13.878 16.837 13.004 1.00 84.38 165 THR A CA 1
ATOM 1302 C C . THR A 1 165 ? 12.411 17.230 13.134 1.00 84.38 165 THR A C 1
ATOM 1304 O O . THR A 1 165 ? 11.968 17.608 14.217 1.00 84.38 165 THR A O 1
ATOM 1307 N N . HIS A 1 166 ? 11.643 17.032 12.065 1.00 88.94 166 HIS A N 1
ATOM 1308 C CA . HIS A 1 166 ? 10.229 17.369 11.982 1.00 88.94 166 HIS A CA 1
ATOM 1309 C C . HIS A 1 166 ? 9.391 16.136 11.659 1.00 88.94 166 HIS A C 1
ATOM 1311 O O . HIS A 1 166 ? 8.672 16.108 10.667 1.00 88.94 166 HIS A O 1
ATOM 1317 N N . ALA A 1 167 ? 9.518 15.090 12.480 1.00 90.88 167 ALA A N 1
ATOM 1318 C CA . ALA A 1 167 ? 8.783 13.838 12.321 1.00 90.88 167 ALA A CA 1
ATOM 1319 C C . ALA A 1 167 ? 8.128 13.413 13.642 1.00 90.88 167 ALA A C 1
ATOM 1321 O O . ALA A 1 167 ? 8.805 13.238 14.662 1.00 90.88 167 ALA A O 1
ATOM 1322 N N . TYR A 1 168 ? 6.811 13.217 13.611 1.00 92.00 168 TYR A N 1
ATOM 1323 C CA . TYR A 1 168 ? 6.009 12.947 14.800 1.00 92.00 168 TYR A CA 1
ATOM 1324 C C . TYR A 1 168 ? 5.000 11.829 14.554 1.00 92.00 168 TYR A C 1
ATOM 1326 O O . TYR A 1 168 ? 4.421 11.713 13.475 1.00 92.00 168 TYR A O 1
ATOM 1334 N N . ALA A 1 169 ? 4.754 11.026 15.584 1.00 94.06 169 ALA A N 1
ATOM 1335 C CA . ALA A 1 169 ? 3.727 10.001 15.557 1.00 94.06 169 ALA A CA 1
ATOM 1336 C C . ALA A 1 169 ? 2.946 9.979 16.871 1.00 94.06 169 ALA A C 1
ATOM 1338 O O . ALA A 1 169 ? 3.501 10.195 17.952 1.00 94.06 169 ALA A O 1
ATOM 1339 N N . ASN A 1 170 ? 1.649 9.708 16.773 1.00 94.06 170 ASN A N 1
ATOM 1340 C CA . ASN A 1 170 ? 0.735 9.673 17.907 1.00 94.06 170 ASN A CA 1
ATOM 1341 C C . ASN A 1 170 ? -0.379 8.639 17.697 1.00 94.06 170 ASN A C 1
ATOM 1343 O O . ASN A 1 170 ? -0.434 7.920 16.698 1.00 94.06 170 ASN A O 1
ATOM 1347 N N . VAL A 1 171 ? -1.283 8.569 18.670 1.00 94.56 171 VAL A N 1
ATOM 1348 C CA . VAL A 1 171 ? -2.547 7.845 18.553 1.00 94.56 171 VAL A CA 1
ATOM 1349 C C . VAL A 1 171 ? -3.671 8.869 18.393 1.00 94.56 171 VAL A C 1
ATOM 1351 O O . VAL A 1 171 ? -3.699 9.890 19.076 1.00 94.56 171 VAL A O 1
ATOM 1354 N N . THR A 1 172 ? -4.586 8.605 17.467 1.00 93.50 172 THR A N 1
ATOM 1355 C CA . THR A 1 172 ? -5.678 9.489 17.037 1.00 93.50 172 THR A CA 1
ATOM 1356 C C . THR A 1 172 ? -7.019 8.747 17.070 1.00 93.50 172 THR A C 1
ATOM 1358 O O . THR A 1 172 ? -7.075 7.572 17.442 1.00 93.50 172 THR A O 1
ATOM 1361 N N . ASP A 1 173 ? -8.110 9.435 16.709 1.00 92.06 173 ASP A N 1
ATOM 1362 C CA . ASP A 1 173 ? -9.465 8.863 16.619 1.00 92.06 173 ASP A CA 1
ATOM 1363 C C . ASP A 1 173 ? -9.888 8.120 17.900 1.00 92.06 173 ASP A C 1
ATOM 1365 O O . ASP A 1 173 ? -10.234 6.936 17.889 1.00 92.06 173 ASP A O 1
ATOM 1369 N N . SER A 1 174 ? -9.772 8.816 19.037 1.00 92.12 174 SER A N 1
ATOM 1370 C CA . SER A 1 174 ? -10.111 8.297 20.370 1.00 92.12 174 SER A CA 1
ATOM 1371 C C . SER A 1 174 ? -9.411 6.979 20.717 1.00 92.12 174 SER A C 1
ATOM 1373 O O . SER A 1 174 ? -9.988 6.107 21.365 1.00 92.12 174 SER A O 1
ATOM 1375 N N . GLY A 1 175 ? -8.163 6.816 20.270 1.00 93.69 175 GLY A N 1
ATOM 1376 C CA . GLY A 1 175 ? -7.372 5.625 20.562 1.00 93.69 175 GLY A CA 1
ATOM 1377 C C . GLY A 1 175 ? -7.379 4.567 19.463 1.00 93.69 175 GLY A C 1
ATOM 1378 O O . GLY A 1 175 ? -6.822 3.502 19.687 1.00 93.69 175 GLY A O 1
ATOM 1379 N N . ARG A 1 176 ? -8.017 4.788 18.307 1.00 93.88 176 ARG A N 1
ATOM 1380 C CA . ARG A 1 176 ? -8.266 3.716 17.318 1.00 93.88 176 ARG A CA 1
ATOM 1381 C C . ARG A 1 176 ? -7.341 3.722 16.105 1.00 93.88 176 ARG A C 1
ATOM 1383 O O . ARG A 1 176 ? -7.281 2.719 15.397 1.00 93.88 176 ARG A O 1
ATOM 1390 N N . LYS A 1 177 ? -6.634 4.824 15.850 1.00 95.75 177 LYS A N 1
ATOM 1391 C CA . LYS A 1 177 ? -5.771 4.981 14.668 1.00 95.75 177 LYS A CA 1
ATOM 1392 C C . LYS A 1 177 ? -4.399 5.508 15.052 1.00 95.75 177 LYS A C 1
ATOM 1394 O O . LYS A 1 177 ? -4.279 6.310 15.974 1.00 95.75 177 LYS A O 1
ATOM 1399 N N . TRP A 1 178 ? -3.371 5.129 14.308 1.00 96.44 178 TRP A N 1
ATOM 1400 C CA . TRP A 1 178 ? -2.052 5.752 14.418 1.00 96.44 178 TRP A CA 1
ATOM 1401 C C . TRP A 1 178 ? -1.987 6.984 13.519 1.00 96.44 178 TRP A C 1
ATOM 1403 O O . TRP A 1 178 ? -2.418 6.930 12.369 1.00 96.44 178 TRP A O 1
ATOM 1413 N N . GLY A 1 179 ? -1.457 8.088 14.030 1.00 95.56 179 GLY A N 1
ATOM 1414 C CA . GLY A 1 179 ? -1.099 9.253 13.228 1.00 95.56 179 GLY A CA 1
ATOM 1415 C C . GLY A 1 179 ? 0.404 9.278 12.985 1.00 95.56 179 GLY A C 1
ATOM 1416 O O . GLY A 1 179 ? 1.180 8.992 13.897 1.00 95.56 179 GLY A O 1
ATOM 1417 N N . LEU A 1 180 ? 0.809 9.628 11.769 1.00 95.00 180 LEU A N 1
ATOM 1418 C CA . LEU A 1 180 ? 2.201 9.884 11.405 1.00 95.00 180 LEU A CA 1
ATOM 1419 C C . LEU A 1 180 ? 2.253 11.165 10.578 1.00 95.00 180 LEU A C 1
ATOM 1421 O O . LEU A 1 180 ? 1.493 11.301 9.616 1.00 95.00 180 LEU A O 1
ATOM 1425 N N . GLY A 1 181 ? 3.132 12.087 10.954 1.00 93.25 181 GLY A N 1
ATOM 1426 C CA . GLY A 1 181 ? 3.290 13.354 10.263 1.00 93.25 181 GLY A CA 1
ATOM 1427 C C . GLY A 1 181 ? 4.737 13.805 10.136 1.00 93.25 181 GLY A C 1
ATOM 1428 O O . GLY A 1 181 ? 5.588 13.441 10.952 1.00 93.25 181 GLY A O 1
ATOM 1429 N N . ILE A 1 182 ? 4.986 14.598 9.096 1.00 92.31 182 ILE A N 1
ATOM 1430 C CA . ILE A 1 182 ? 6.284 15.201 8.775 1.00 92.31 182 ILE A CA 1
ATOM 1431 C C . ILE A 1 182 ? 6.139 16.693 8.432 1.00 92.31 182 ILE A C 1
ATOM 1433 O O . ILE A 1 182 ? 5.055 17.122 8.027 1.00 92.31 182 ILE A O 1
ATOM 1437 N N . GLY A 1 183 ? 7.231 17.450 8.551 1.00 90.38 183 GLY A N 1
ATOM 1438 C CA . GLY A 1 183 ? 7.350 18.844 8.108 1.00 90.38 183 GLY A CA 1
ATOM 1439 C C . GLY A 1 183 ? 6.917 19.891 9.141 1.00 90.38 183 GLY A C 1
ATOM 1440 O O . GLY A 1 183 ? 6.409 19.571 10.222 1.00 90.38 183 GLY A O 1
ATOM 1441 N N . GLY A 1 184 ? 7.123 21.160 8.790 1.00 88.38 184 GLY A N 1
ATOM 1442 C CA . GLY A 1 184 ? 6.788 22.325 9.610 1.00 88.38 184 GLY A CA 1
ATOM 1443 C C . GLY A 1 184 ? 7.464 22.311 10.980 1.00 88.38 184 GLY A C 1
ATOM 1444 O O . GLY A 1 184 ? 8.612 21.919 11.123 1.00 88.38 184 GLY A O 1
ATOM 1445 N N . SER A 1 185 ? 6.738 22.713 12.022 1.00 89.31 185 SER A N 1
ATOM 1446 C CA . SER A 1 185 ? 7.242 22.753 13.403 1.00 89.31 185 SER A CA 1
ATOM 1447 C C . SER A 1 185 ? 6.863 21.520 14.232 1.00 89.31 185 SER A C 1
ATOM 1449 O O . SER A 1 185 ? 6.792 21.595 15.462 1.00 89.31 185 SER A O 1
ATOM 1451 N N . LEU A 1 186 ? 6.587 20.381 13.581 1.00 90.06 186 LEU A N 1
ATOM 1452 C CA . LEU A 1 186 ? 6.213 19.161 14.294 1.00 90.06 186 LEU A CA 1
ATOM 1453 C C . LEU A 1 186 ? 7.330 18.729 15.258 1.00 90.06 186 LEU A C 1
ATOM 1455 O O . LEU A 1 186 ? 8.497 18.694 14.862 1.00 90.06 186 LEU A O 1
ATOM 1459 N N . PRO A 1 187 ? 6.994 18.391 16.518 1.00 87.88 187 PRO A N 1
ATOM 1460 C CA . PRO A 1 187 ? 7.995 17.988 17.489 1.00 87.88 187 PRO A CA 1
ATOM 1461 C C . PRO A 1 187 ? 8.544 16.607 17.138 1.00 87.88 187 PRO A C 1
ATOM 1463 O O . PRO A 1 187 ? 7.788 15.661 16.924 1.00 87.88 187 PRO A O 1
ATOM 1466 N N . PHE A 1 188 ? 9.864 16.461 17.147 1.00 84.19 188 PHE A N 1
ATOM 1467 C CA . PHE A 1 188 ? 10.481 15.152 16.991 1.00 84.19 188 PHE A CA 1
ATOM 1468 C C . PHE A 1 188 ? 10.232 14.258 18.208 1.00 84.19 188 PHE A C 1
ATOM 1470 O O . PHE A 1 188 ? 10.526 14.643 19.341 1.00 84.19 188 PHE A O 1
ATOM 1477 N N . ALA A 1 189 ? 9.761 13.032 17.976 1.00 70.56 189 ALA A N 1
ATOM 1478 C CA . ALA A 1 189 ? 9.606 12.028 19.028 1.00 70.56 189 ALA A CA 1
ATOM 1479 C C . ALA A 1 189 ? 10.178 10.679 18.585 1.00 70.56 189 ALA A C 1
ATOM 1481 O O . ALA A 1 189 ? 9.508 9.913 17.908 1.00 70.56 189 ALA A O 1
ATOM 1482 N N . TRP A 1 190 ? 11.413 10.354 18.963 1.00 69.25 190 TRP A N 1
ATOM 1483 C CA . TRP A 1 190 ? 12.035 9.090 18.556 1.00 69.25 190 TRP A CA 1
ATOM 1484 C C . TRP A 1 190 ? 11.411 7.872 19.252 1.00 69.25 190 TRP A C 1
ATOM 1486 O O . TRP A 1 190 ? 11.267 7.853 20.472 1.00 69.25 190 TRP A O 1
ATOM 1496 N N . SER A 1 191 ? 11.141 6.812 18.481 1.00 61.72 191 SER A N 1
ATOM 1497 C CA . SER A 1 191 ? 10.908 5.451 18.988 1.00 61.72 191 SER A CA 1
ATOM 1498 C C . SER A 1 191 ? 9.819 5.314 20.061 1.00 61.72 191 SER A C 1
ATOM 1500 O O . SER A 1 191 ? 9.991 4.585 21.041 1.00 61.72 191 SER A O 1
ATOM 1502 N N . SER A 1 192 ? 8.670 5.961 19.866 1.00 70.94 192 SER A N 1
ATOM 1503 C CA . SER A 1 192 ? 7.494 5.705 20.694 1.00 70.94 192 SER A CA 1
ATOM 1504 C C . SER A 1 192 ? 6.842 4.371 20.313 1.00 70.94 192 SER A C 1
ATOM 1506 O O . SER A 1 192 ? 6.582 4.081 19.140 1.00 70.94 192 SER A O 1
ATOM 1508 N N . ALA A 1 193 ? 6.584 3.536 21.321 1.00 88.56 193 ALA A N 1
ATOM 1509 C CA . ALA A 1 193 ? 5.610 2.463 21.193 1.00 88.56 193 ALA A CA 1
ATOM 1510 C C . ALA A 1 193 ? 4.216 3.101 21.159 1.00 88.56 193 ALA A C 1
ATOM 1512 O O . ALA A 1 193 ? 3.878 3.911 22.023 1.00 88.56 193 ALA A O 1
ATOM 1513 N N . LEU A 1 194 ? 3.422 2.754 20.152 1.00 93.62 194 LEU A N 1
ATOM 1514 C CA . LEU A 1 194 ? 2.084 3.291 19.945 1.00 93.62 194 LEU A CA 1
ATOM 1515 C C . LEU A 1 194 ? 1.081 2.146 19.986 1.00 93.62 194 LEU A C 1
ATOM 1517 O O . LEU A 1 194 ? 1.146 1.234 19.159 1.00 93.62 194 LEU A O 1
ATOM 1521 N N . SER A 1 195 ? 0.133 2.224 20.914 1.00 96.12 195 SER A N 1
ATOM 1522 C CA . SER A 1 195 ? -0.923 1.227 21.067 1.00 96.12 195 SER A CA 1
ATOM 1523 C C . SER A 1 195 ? -2.286 1.820 20.743 1.00 96.12 195 SER A C 1
ATOM 1525 O O . SER A 1 195 ? -2.604 2.917 21.196 1.00 96.12 195 SER A O 1
ATOM 1527 N N . VAL A 1 196 ? -3.087 1.082 19.980 1.00 96.69 196 VAL A N 1
ATOM 1528 C CA . VAL A 1 196 ? -4.485 1.417 19.681 1.00 96.69 196 VAL A CA 1
ATOM 1529 C C . VAL A 1 196 ? -5.428 0.444 20.376 1.00 96.69 196 VAL A C 1
ATOM 1531 O O . VAL A 1 196 ? -5.081 -0.708 20.638 1.00 96.69 196 VAL A O 1
ATOM 1534 N N . SER A 1 197 ? -6.638 0.908 20.658 1.00 96.00 197 SER A N 1
ATOM 1535 C CA . SER A 1 197 ? -7.709 0.102 21.226 1.00 96.00 197 SER A CA 1
ATOM 1536 C C . SER A 1 197 ? -8.246 -0.914 20.206 1.00 96.00 197 SER A C 1
ATOM 1538 O O . SER A 1 197 ? -8.280 -0.625 19.000 1.00 96.00 197 SER A O 1
ATOM 1540 N N . PRO A 1 198 ? -8.737 -2.078 20.668 1.00 94.06 198 PRO A N 1
ATOM 1541 C CA . PRO A 1 198 ? -9.496 -2.988 19.825 1.00 94.06 198 PRO A CA 1
ATOM 1542 C C . PRO A 1 198 ? -10.682 -2.270 19.178 1.00 94.06 198 PRO A C 1
ATOM 1544 O O . PRO A 1 198 ? -11.393 -1.489 19.816 1.00 94.06 198 PRO A O 1
ATOM 1547 N N . THR A 1 199 ? -10.916 -2.559 17.909 1.00 88.31 199 THR A N 1
ATOM 1548 C CA . THR A 1 199 ? -12.139 -2.176 17.213 1.00 88.31 199 THR A CA 1
ATOM 1549 C C . THR A 1 199 ? -13.170 -3.283 17.402 1.00 88.31 199 THR A C 1
ATOM 1551 O O . THR A 1 199 ? -12.851 -4.464 17.317 1.00 88.31 199 THR A O 1
ATOM 1554 N N . GLY A 1 200 ? -14.408 -2.907 17.732 1.00 83.75 200 GLY A N 1
ATOM 1555 C CA . GLY A 1 200 ? -15.440 -3.880 18.107 1.00 83.75 200 GLY A CA 1
ATOM 1556 C C . GLY A 1 200 ? -15.928 -4.761 16.953 1.00 83.75 200 GLY A C 1
ATOM 1557 O O . GLY A 1 200 ? -16.452 -5.837 17.206 1.00 83.75 200 GLY A O 1
ATOM 1558 N N . ASN A 1 201 ? -15.758 -4.321 15.703 1.00 90.25 201 ASN A N 1
ATOM 1559 C CA . ASN A 1 201 ? -16.187 -5.039 14.505 1.00 90.25 201 ASN A CA 1
ATOM 1560 C C . ASN A 1 201 ? -15.140 -4.911 13.394 1.00 90.25 201 ASN A C 1
ATOM 1562 O O . ASN A 1 201 ? -14.484 -3.874 13.275 1.00 90.25 201 ASN A O 1
ATOM 1566 N N . LEU A 1 202 ? -15.059 -5.942 12.547 1.00 94.00 202 LEU A N 1
ATOM 1567 C CA . LEU A 1 202 ? -14.293 -5.892 11.304 1.00 94.00 202 LEU A CA 1
ATOM 1568 C C . LEU A 1 202 ? -14.840 -4.765 10.403 1.00 94.00 202 LEU A C 1
ATOM 1570 O O . LEU A 1 202 ? -16.067 -4.633 10.318 1.00 94.00 202 LEU A O 1
ATOM 1574 N N . PRO A 1 203 ? -13.984 -3.982 9.725 1.00 94.38 203 PRO A N 1
ATOM 1575 C CA . PRO A 1 203 ? -14.438 -2.964 8.786 1.00 94.38 203 PRO A CA 1
ATOM 1576 C C . PRO A 1 203 ? -15.299 -3.559 7.664 1.00 94.38 203 PRO A C 1
ATOM 1578 O O . PRO A 1 203 ? -15.045 -4.677 7.205 1.00 94.38 203 PRO A O 1
ATOM 1581 N N . GLU A 1 204 ? -16.322 -2.826 7.225 1.00 95.31 204 GLU A N 1
ATOM 1582 C CA . GLU A 1 204 ? -17.283 -3.308 6.223 1.00 95.31 204 GLU A CA 1
ATOM 1583 C C . GLU A 1 204 ? -16.612 -3.593 4.876 1.00 95.31 204 GLU A C 1
ATOM 1585 O O . GLU A 1 204 ? -16.918 -4.591 4.228 1.00 95.31 204 GLU A O 1
ATOM 1590 N N . GLU A 1 205 ? -15.626 -2.786 4.488 1.00 96.06 205 GLU A N 1
ATOM 1591 C CA . GLU A 1 205 ? -14.814 -3.004 3.295 1.00 96.06 205 GLU A CA 1
ATOM 1592 C C . GLU A 1 205 ? -14.039 -4.327 3.358 1.00 96.06 205 GLU A C 1
ATOM 1594 O O . GLU A 1 205 ? -13.906 -5.016 2.346 1.00 96.06 205 GLU A O 1
ATOM 1599 N N . LEU A 1 206 ? -13.581 -4.734 4.544 1.00 96.25 206 LEU A N 1
ATOM 1600 C CA . LEU A 1 206 ? -12.844 -5.982 4.725 1.00 96.25 206 LEU A CA 1
ATOM 1601 C C . LEU A 1 206 ? -13.786 -7.195 4.718 1.00 96.25 206 LEU A C 1
ATOM 1603 O O . LEU A 1 206 ? -13.460 -8.218 4.118 1.00 96.25 206 LEU A O 1
ATOM 1607 N N . LYS A 1 207 ? -14.997 -7.061 5.276 1.00 96.38 207 LYS A N 1
ATOM 1608 C CA . LYS A 1 207 ? -16.068 -8.068 5.129 1.00 96.38 207 LYS A CA 1
ATOM 1609 C C . LYS A 1 207 ? -16.501 -8.233 3.668 1.00 96.38 207 LYS A C 1
ATOM 1611 O O . LYS A 1 207 ? -16.698 -9.356 3.197 1.00 96.38 207 LYS A O 1
ATOM 1616 N N . ALA A 1 208 ? -16.626 -7.123 2.938 1.00 97.12 208 ALA A N 1
ATOM 1617 C CA . ALA A 1 208 ? -16.946 -7.136 1.515 1.00 97.12 208 ALA A CA 1
ATOM 1618 C C . ALA A 1 208 ? -15.844 -7.835 0.705 1.00 97.12 208 ALA A C 1
ATOM 1620 O O . ALA A 1 208 ? -16.152 -8.636 -0.175 1.00 97.12 208 ALA A O 1
ATOM 1621 N N . PHE A 1 209 ? -14.569 -7.605 1.044 1.00 97.25 209 PHE A N 1
ATOM 1622 C CA . PHE A 1 209 ? -13.453 -8.329 0.433 1.00 97.25 209 PHE A CA 1
ATOM 1623 C C . PHE A 1 209 ? -13.563 -9.842 0.646 1.00 97.25 209 PHE A C 1
ATOM 1625 O O . PHE A 1 209 ? -13.406 -10.611 -0.302 1.00 97.25 209 PHE A O 1
ATOM 1632 N N . ASP A 1 210 ? -13.854 -10.278 1.874 1.00 96.00 210 ASP A N 1
ATOM 1633 C CA . ASP A 1 210 ? -14.014 -11.701 2.182 1.00 96.00 210 ASP A CA 1
ATOM 1634 C C . ASP A 1 210 ? -15.161 -12.335 1.397 1.00 96.00 210 ASP A C 1
ATOM 1636 O O . ASP A 1 210 ? -14.987 -13.428 0.861 1.00 96.00 210 ASP A O 1
ATOM 1640 N N . THR A 1 211 ? -16.284 -11.628 1.264 1.00 96.75 211 THR A N 1
ATOM 1641 C CA . THR A 1 211 ? -17.436 -12.082 0.468 1.00 96.75 211 THR A CA 1
ATOM 1642 C C . THR A 1 211 ? -17.042 -12.264 -0.999 1.00 96.75 211 THR A C 1
ATOM 1644 O O . THR A 1 211 ? -17.156 -13.363 -1.536 1.00 96.75 211 THR A O 1
ATOM 1647 N N . LEU A 1 212 ? -16.446 -11.234 -1.617 1.00 97.38 212 LEU A N 1
ATOM 1648 C CA . LEU A 1 212 ? -15.952 -11.308 -2.999 1.00 97.38 212 LEU A CA 1
ATOM 1649 C C . LEU A 1 212 ? -14.947 -12.450 -3.191 1.00 97.38 212 LEU A C 1
ATOM 1651 O O . LEU A 1 212 ? -14.932 -13.108 -4.229 1.00 97.38 212 LEU A O 1
ATOM 1655 N N . ARG A 1 213 ? -14.091 -12.694 -2.196 1.00 95.88 213 ARG A N 1
ATOM 1656 C CA . ARG A 1 213 ? -13.096 -13.766 -2.232 1.00 95.88 213 ARG A CA 1
ATOM 1657 C C . ARG A 1 213 ? -13.727 -15.154 -2.157 1.00 95.88 213 ARG A C 1
ATOM 1659 O O . ARG A 1 213 ? -13.290 -16.030 -2.900 1.00 95.88 213 ARG A O 1
ATOM 1666 N N . VAL A 1 214 ? -14.705 -15.364 -1.278 1.00 95.31 214 VAL A N 1
ATOM 1667 C CA . VAL A 1 214 ? -15.430 -16.642 -1.144 1.00 95.31 214 VAL A CA 1
ATOM 1668 C C . VAL A 1 214 ? -16.245 -16.941 -2.400 1.00 95.31 214 VAL A C 1
ATOM 1670 O O . VAL A 1 214 ? -16.208 -18.066 -2.892 1.00 95.31 214 VAL A O 1
ATOM 1673 N N . ASP A 1 215 ? -16.886 -15.923 -2.968 1.00 96.81 215 ASP A N 1
ATOM 1674 C CA . ASP A 1 215 ? -17.742 -16.072 -4.148 1.00 96.81 215 ASP A CA 1
ATOM 1675 C C . ASP A 1 215 ? -16.947 -16.166 -5.465 1.00 96.81 215 ASP A C 1
ATOM 1677 O O . ASP A 1 215 ? -17.523 -16.355 -6.537 1.00 96.81 215 ASP A O 1
ATOM 1681 N N . GLY A 1 216 ? -15.615 -16.028 -5.418 1.00 96.00 216 GLY A N 1
ATOM 1682 C CA . GLY A 1 216 ? -14.760 -16.035 -6.609 1.00 96.00 216 GLY A CA 1
ATOM 1683 C C . GLY A 1 216 ? -14.936 -14.795 -7.497 1.00 96.00 216 GLY A C 1
ATOM 1684 O O . GLY A 1 216 ? -14.678 -14.852 -8.697 1.00 96.00 216 GLY A O 1
ATOM 1685 N N . GLN A 1 217 ? -15.369 -13.679 -6.910 1.00 97.06 217 GLN A N 1
ATOM 1686 C CA . GLN A 1 217 ? -15.714 -12.418 -7.575 1.00 97.06 217 GLN A CA 1
ATOM 1687 C C . GLN A 1 217 ? -14.719 -11.284 -7.296 1.00 97.06 217 GLN A C 1
ATOM 1689 O O . GLN A 1 217 ? -15.035 -10.112 -7.502 1.00 97.06 217 GLN A O 1
ATOM 1694 N N . LEU A 1 218 ? -13.510 -11.597 -6.819 1.00 97.44 218 LEU A N 1
ATOM 1695 C CA . LEU A 1 218 ? -12.476 -10.577 -6.653 1.00 97.44 218 LEU A CA 1
ATOM 1696 C C . LEU A 1 218 ? -12.203 -9.851 -7.981 1.00 97.44 218 LEU A C 1
ATOM 1698 O O . LEU A 1 218 ? -12.174 -10.491 -9.038 1.00 97.44 218 LEU A O 1
ATOM 1702 N N . PRO A 1 219 ? -11.978 -8.524 -7.937 1.00 96.25 219 PRO A N 1
ATOM 1703 C CA . PRO A 1 219 ? -11.715 -7.736 -9.131 1.00 96.25 219 PRO A CA 1
ATOM 1704 C C . PRO A 1 219 ? -10.502 -8.296 -9.877 1.00 96.25 219 PRO A C 1
ATOM 1706 O O . PRO A 1 219 ? -9.464 -8.601 -9.289 1.00 96.25 219 PRO A O 1
ATOM 1709 N N . GLY A 1 220 ? -10.658 -8.447 -11.188 1.00 94.62 220 GLY A N 1
ATOM 1710 C CA . GLY A 1 220 ? -9.653 -9.040 -12.057 1.00 94.62 220 GLY A CA 1
ATOM 1711 C C . GLY A 1 220 ? -8.752 -8.024 -12.756 1.00 94.62 220 GLY A C 1
ATOM 1712 O O . GLY A 1 220 ? -8.738 -6.821 -12.484 1.00 94.62 220 GLY A O 1
ATOM 1713 N N . GLY A 1 221 ? -7.999 -8.545 -13.714 1.00 95.00 221 GLY A N 1
ATOM 1714 C CA . GLY A 1 221 ? -7.068 -7.797 -14.541 1.00 95.00 221 GLY A CA 1
ATOM 1715 C C . GLY A 1 221 ? -6.770 -8.543 -15.835 1.00 95.00 221 GLY A C 1
ATOM 1716 O O . GLY A 1 221 ? -7.345 -9.600 -16.091 1.00 95.00 221 GLY A O 1
ATOM 1717 N N . CYS A 1 222 ? -5.865 -8.004 -16.642 1.00 94.88 222 CYS A N 1
ATOM 1718 C CA . CYS A 1 222 ? -5.392 -8.669 -17.854 1.00 94.88 222 CYS A CA 1
ATOM 1719 C C . CYS A 1 222 ? -4.133 -9.470 -17.553 1.00 94.88 222 CYS A C 1
ATOM 1721 O O . CYS A 1 222 ? -3.289 -9.012 -16.783 1.00 94.88 222 CYS A O 1
ATOM 1723 N N . ASP A 1 223 ? -3.998 -10.636 -18.179 1.00 94.56 223 ASP A N 1
ATOM 1724 C CA . ASP A 1 223 ? -2.798 -11.455 -18.043 1.00 94.56 223 ASP A CA 1
ATOM 1725 C C . ASP A 1 223 ? -1.564 -10.708 -18.572 1.00 94.56 223 ASP A C 1
ATOM 1727 O O . ASP A 1 223 ? -1.585 -10.065 -19.629 1.00 94.56 223 ASP A O 1
ATOM 1731 N N . GLY A 1 224 ? -0.475 -10.784 -17.811 1.00 87.94 224 GLY A N 1
ATOM 1732 C CA . GLY A 1 224 ? 0.753 -10.058 -18.098 1.00 87.94 224 GLY A CA 1
ATOM 1733 C C . GLY A 1 224 ? 0.622 -8.550 -17.865 1.00 87.94 224 GLY A C 1
ATOM 1734 O O . GLY A 1 224 ? 0.138 -8.091 -16.834 1.00 87.94 224 GLY A O 1
ATOM 1735 N N . GLY A 1 225 ? 1.138 -7.760 -18.809 1.00 87.25 225 GLY A N 1
ATOM 1736 C CA . GLY A 1 225 ? 1.253 -6.306 -18.673 1.00 87.25 225 GLY A CA 1
ATOM 1737 C C . GLY A 1 225 ? -0.074 -5.537 -18.740 1.00 87.25 225 GLY A C 1
ATOM 1738 O O . GLY A 1 225 ? -1.161 -6.100 -18.772 1.00 87.25 225 GLY A O 1
ATOM 1739 N N . THR A 1 226 ? 0.027 -4.206 -18.806 1.00 90.69 226 THR A N 1
ATOM 1740 C CA . THR A 1 226 ? -1.119 -3.278 -18.830 1.00 90.69 226 THR A CA 1
ATOM 1741 C C . THR A 1 226 ? -2.221 -3.694 -19.811 1.00 90.69 226 THR A C 1
ATOM 1743 O O . THR A 1 226 ? -1.944 -3.983 -20.983 1.00 90.69 226 THR A O 1
ATOM 1746 N N . CYS A 1 227 ? -3.472 -3.668 -19.342 1.00 92.44 227 CYS A N 1
ATOM 1747 C CA . CYS A 1 227 ? -4.662 -3.917 -20.155 1.00 92.44 227 CYS A CA 1
ATOM 1748 C C . CYS A 1 227 ? -4.731 -2.998 -21.386 1.00 92.44 227 CYS A C 1
ATOM 1750 O O . CYS A 1 227 ? -4.334 -1.834 -21.321 1.00 92.44 227 CYS A O 1
ATOM 1752 N N . LEU A 1 228 ? -5.268 -3.497 -22.508 1.00 85.38 228 LEU A N 1
ATOM 1753 C CA . LEU A 1 228 ? -5.319 -2.748 -23.773 1.00 85.38 228 LEU A CA 1
ATOM 1754 C C . LEU A 1 228 ? -6.017 -1.376 -23.651 1.00 85.38 228 LEU A C 1
ATOM 1756 O O . LEU A 1 228 ? -5.428 -0.402 -24.120 1.00 85.38 228 LEU A O 1
ATOM 1760 N N . PRO A 1 229 ? -7.185 -1.240 -22.988 1.00 80.88 229 PRO A N 1
ATOM 1761 C CA . PRO A 1 229 ? -7.806 0.071 -22.796 1.00 80.88 229 PRO A CA 1
ATOM 1762 C C . PRO A 1 229 ? -6.884 1.077 -22.092 1.00 80.88 229 PRO A C 1
ATOM 1764 O O . PRO A 1 229 ? -6.735 2.198 -22.570 1.00 80.88 229 PRO A O 1
ATOM 1767 N N . ASN A 1 230 ? -6.174 0.664 -21.035 1.00 82.06 230 ASN A N 1
ATOM 1768 C CA . ASN A 1 230 ? -5.219 1.537 -20.338 1.00 82.06 230 ASN A CA 1
ATOM 1769 C C . ASN A 1 230 ? -3.946 1.796 -21.138 1.00 82.06 230 ASN A C 1
ATOM 1771 O O . ASN A 1 230 ? -3.347 2.856 -20.990 1.00 82.06 230 ASN A O 1
ATOM 1775 N N . LYS A 1 231 ? -3.513 0.863 -21.994 1.00 79.75 231 LYS A N 1
ATOM 1776 C CA . LYS A 1 231 ? -2.413 1.126 -22.934 1.00 79.75 231 LYS A CA 1
ATOM 1777 C C . LYS A 1 231 ? -2.788 2.242 -23.904 1.00 79.75 231 LYS A C 1
ATOM 1779 O O . LYS A 1 231 ? -1.975 3.127 -24.137 1.00 79.75 231 LYS A O 1
ATOM 1784 N N . ILE A 1 232 ? -4.009 2.207 -24.441 1.00 77.75 232 ILE A N 1
ATOM 1785 C CA . ILE A 1 232 ? -4.516 3.225 -25.369 1.00 77.75 232 ILE A CA 1
ATOM 1786 C C . ILE A 1 232 ? -4.689 4.564 -24.646 1.00 77.75 232 ILE A C 1
ATOM 1788 O O . ILE A 1 232 ? -4.190 5.578 -25.128 1.00 77.75 232 ILE A O 1
ATOM 1792 N N . ALA A 1 233 ? -5.341 4.566 -23.480 1.00 76.12 233 ALA A N 1
ATOM 1793 C CA . ALA A 1 233 ? -5.515 5.772 -22.674 1.00 76.12 233 ALA A CA 1
ATOM 1794 C C . ALA A 1 233 ? -4.162 6.385 -22.286 1.00 76.12 233 ALA A C 1
ATOM 1796 O O . ALA A 1 233 ? -3.931 7.558 -22.552 1.00 76.12 233 ALA A O 1
ATOM 1797 N N . GLY A 1 234 ? -3.233 5.573 -21.773 1.00 72.62 234 GLY A N 1
ATOM 1798 C CA . GLY A 1 234 ? -1.878 6.007 -21.438 1.00 72.62 234 GLY A CA 1
ATOM 1799 C C . GLY A 1 234 ? -1.093 6.524 -22.645 1.00 72.62 234 GLY A C 1
ATOM 1800 O O . GLY A 1 234 ? -0.390 7.518 -22.524 1.00 72.62 234 GLY A O 1
ATOM 1801 N N . PHE A 1 235 ? -1.244 5.914 -23.827 1.00 74.00 235 PHE A N 1
ATOM 1802 C CA . PHE A 1 235 ? -0.632 6.425 -25.058 1.00 74.00 235 PHE A CA 1
ATOM 1803 C C . PHE A 1 235 ? -1.161 7.814 -25.424 1.00 74.00 235 PHE A C 1
ATOM 1805 O O . PHE A 1 235 ? -0.374 8.697 -25.756 1.00 74.00 235 PHE A O 1
ATOM 1812 N N . PHE A 1 236 ? -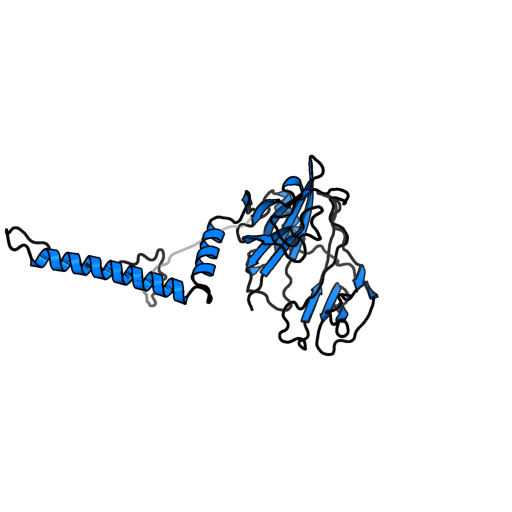2.478 8.025 -25.357 1.00 71.31 236 PHE A N 1
ATOM 1813 C CA . PHE A 1 236 ? -3.066 9.332 -25.640 1.00 71.31 236 PHE A CA 1
ATOM 1814 C C . PHE A 1 236 ? -2.698 10.369 -24.576 1.00 71.31 236 PHE A C 1
ATOM 1816 O O . PHE A 1 236 ? -2.347 11.489 -24.939 1.00 71.31 236 PHE A O 1
ATOM 1823 N N . GLU A 1 237 ? -2.710 10.004 -23.293 1.00 70.19 237 GLU A N 1
ATOM 1824 C CA . GLU A 1 237 ? -2.208 10.861 -22.214 1.00 70.19 237 GLU A CA 1
ATOM 1825 C C . GLU A 1 237 ? -0.757 11.273 -22.466 1.00 70.19 237 GLU A C 1
ATOM 1827 O O . GLU A 1 237 ? -0.458 12.462 -22.433 1.00 70.19 237 GLU A O 1
ATOM 1832 N N . ASP A 1 238 ? 0.135 10.329 -22.775 1.00 67.88 238 ASP A N 1
ATOM 1833 C CA . ASP A 1 238 ? 1.551 10.612 -23.023 1.00 67.88 238 ASP A CA 1
ATOM 1834 C C . ASP A 1 238 ? 1.725 11.485 -24.286 1.00 67.88 238 ASP A C 1
ATOM 1836 O O . ASP A 1 238 ? 2.439 12.492 -24.247 1.00 67.88 238 ASP A O 1
ATOM 1840 N N . ALA A 1 239 ? 1.022 11.169 -25.382 1.00 64.25 239 ALA A N 1
ATOM 1841 C CA . ALA A 1 239 ? 1.088 11.901 -26.653 1.00 64.25 239 ALA A CA 1
ATOM 1842 C C . ALA A 1 239 ? 0.525 13.331 -26.573 1.00 64.25 239 ALA A C 1
ATOM 1844 O O . ALA A 1 239 ? 1.015 14.226 -27.267 1.00 64.25 239 ALA A O 1
ATOM 1845 N N . PHE A 1 240 ? -0.476 13.557 -25.719 1.00 63.66 240 PHE A N 1
ATOM 1846 C CA . PHE A 1 240 ? -1.094 14.867 -25.496 1.00 63.66 240 PHE A CA 1
ATOM 1847 C C . PHE A 1 240 ? -0.651 15.539 -24.188 1.00 63.66 240 PHE A C 1
ATOM 1849 O O . PHE A 1 240 ? -1.114 16.636 -23.872 1.00 63.66 240 PHE A O 1
ATOM 1856 N N . SER A 1 241 ? 0.281 14.932 -23.449 1.00 63.97 241 SER A N 1
ATOM 1857 C CA . SER A 1 241 ? 0.895 15.540 -22.269 1.00 63.97 241 SER A CA 1
ATOM 1858 C C . SER A 1 241 ? 1.672 16.801 -22.656 1.00 63.97 241 SER A C 1
ATOM 1860 O O . SER A 1 241 ? 2.133 16.957 -23.792 1.00 63.97 241 SER A O 1
ATOM 1862 N N . LYS A 1 242 ? 1.876 17.709 -21.692 1.00 53.69 242 LYS A N 1
ATOM 1863 C CA . LYS A 1 242 ? 2.576 18.992 -21.902 1.00 53.69 242 LYS A CA 1
ATOM 1864 C C . LYS A 1 242 ? 3.952 18.846 -22.579 1.00 53.69 242 LYS A C 1
ATOM 1866 O O . LYS A 1 242 ? 4.384 19.775 -23.252 1.00 53.69 242 LYS A O 1
ATOM 1871 N N . ALA A 1 243 ? 4.611 17.691 -22.445 1.00 55.72 243 ALA A N 1
ATOM 1872 C CA . ALA A 1 243 ? 5.908 17.407 -23.059 1.00 55.72 243 ALA A CA 1
ATOM 1873 C C . ALA A 1 243 ? 5.840 17.148 -24.580 1.00 55.72 243 ALA A C 1
ATOM 1875 O O . ALA A 1 243 ? 6.792 17.461 -25.297 1.00 55.72 243 ALA A O 1
ATOM 1876 N N . TYR A 1 244 ? 4.728 16.607 -25.089 1.00 58.72 244 TYR A N 1
ATOM 1877 C CA . TYR A 1 244 ? 4.579 16.209 -26.497 1.00 58.72 244 TYR A CA 1
ATOM 1878 C C . TYR A 1 244 ? 3.489 16.974 -27.245 1.00 58.72 244 TYR A C 1
ATOM 1880 O O . TYR A 1 244 ? 3.513 16.980 -28.476 1.00 58.72 244 TYR A O 1
ATOM 1888 N N . ALA A 1 245 ? 2.620 17.704 -26.541 1.00 62.28 245 ALA A N 1
ATOM 1889 C CA . ALA A 1 245 ? 1.588 18.562 -27.117 1.00 62.28 245 ALA A CA 1
ATOM 1890 C C . ALA A 1 245 ? 2.072 19.431 -28.301 1.00 62.28 245 ALA A C 1
ATOM 1892 O O . ALA A 1 245 ? 1.439 19.367 -29.354 1.00 62.28 245 ALA A O 1
ATOM 1893 N N . PRO A 1 246 ? 3.201 20.173 -28.237 1.00 63.28 246 PRO A N 1
ATOM 1894 C CA . PRO A 1 246 ? 3.647 20.969 -29.385 1.00 63.28 246 PRO A CA 1
ATOM 1895 C C . PRO A 1 246 ? 4.057 20.114 -30.597 1.00 63.28 246 PRO A C 1
ATOM 1897 O O . PRO A 1 246 ? 3.835 20.520 -31.737 1.00 63.28 246 PRO A O 1
ATOM 1900 N N . ARG A 1 247 ? 4.599 18.907 -30.381 1.00 68.19 247 ARG A N 1
ATOM 1901 C CA . ARG A 1 247 ? 4.971 17.972 -31.460 1.00 68.19 247 ARG A CA 1
ATOM 1902 C C . ARG A 1 247 ? 3.745 17.276 -32.051 1.00 68.19 247 ARG A C 1
ATOM 1904 O O . ARG A 1 247 ? 3.639 17.171 -33.268 1.00 68.19 247 ARG A O 1
ATOM 1911 N N . ALA A 1 248 ? 2.805 16.852 -31.209 1.00 66.88 248 ALA A N 1
ATOM 1912 C CA . ALA A 1 248 ? 1.542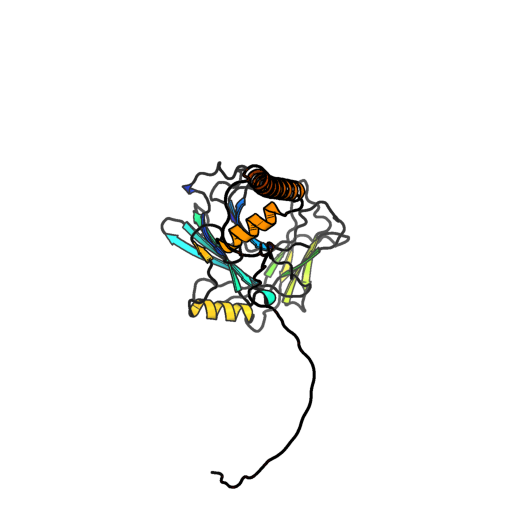 16.260 -31.635 1.00 66.88 248 ALA A CA 1
ATOM 1913 C C . ALA A 1 248 ? 0.702 17.265 -32.440 1.00 66.88 248 ALA A C 1
ATOM 1915 O O . ALA A 1 248 ? 0.210 16.923 -33.514 1.00 66.88 248 ALA A O 1
ATOM 1916 N N . ILE A 1 249 ? 0.622 18.524 -31.992 1.00 73.12 249 ILE A N 1
ATOM 1917 C CA . ILE A 1 249 ? -0.025 19.614 -32.738 1.00 73.12 249 ILE A CA 1
ATOM 1918 C C . ILE A 1 249 ? 0.679 19.836 -34.080 1.00 73.12 249 ILE A C 1
ATOM 1920 O O . ILE A 1 249 ? 0.003 19.898 -35.102 1.00 73.12 249 ILE A O 1
ATOM 1924 N N . ALA A 1 250 ? 2.014 19.893 -34.120 1.00 72.94 250 ALA A N 1
ATOM 1925 C CA . ALA A 1 250 ? 2.753 20.065 -35.373 1.00 72.94 250 ALA A CA 1
ATOM 1926 C C . ALA A 1 250 ? 2.508 18.918 -36.372 1.00 72.94 250 ALA A C 1
ATOM 1928 O O . ALA A 1 250 ? 2.324 19.173 -37.560 1.00 72.94 250 ALA A O 1
ATOM 1929 N N . ILE A 1 251 ? 2.444 17.669 -35.900 1.00 78.19 251 ILE A N 1
ATOM 1930 C CA . ILE A 1 251 ? 2.127 16.499 -36.734 1.00 78.19 251 ILE A CA 1
ATOM 1931 C C . ILE A 1 251 ? 0.681 16.562 -37.237 1.00 78.19 251 ILE A C 1
ATOM 1933 O O . ILE A 1 251 ? 0.447 16.343 -38.423 1.00 78.19 251 ILE A O 1
ATOM 1937 N N . ILE A 1 252 ? -0.286 16.906 -36.381 1.00 78.81 252 ILE A N 1
ATOM 1938 C CA . ILE A 1 252 ? -1.691 17.077 -36.785 1.00 78.81 252 ILE A CA 1
ATOM 1939 C C . ILE A 1 252 ? -1.815 18.195 -37.826 1.00 78.81 252 ILE A C 1
ATOM 1941 O O . ILE A 1 252 ? -2.487 18.009 -38.840 1.00 78.81 252 ILE A O 1
ATOM 1945 N N . VAL A 1 253 ? -1.127 19.323 -37.629 1.00 76.75 253 VAL A N 1
ATOM 1946 C CA . VAL A 1 253 ? -1.082 20.430 -38.593 1.00 76.75 253 VAL A CA 1
ATOM 1947 C C . VAL A 1 253 ? -0.467 19.962 -39.912 1.00 76.75 253 VAL A C 1
ATOM 1949 O O . VAL A 1 253 ? -1.077 20.170 -40.956 1.00 76.75 253 VAL A O 1
ATOM 1952 N N . LEU A 1 254 ? 0.664 19.254 -39.892 1.00 77.69 254 LEU A N 1
ATOM 1953 C CA . LEU A 1 254 ? 1.296 18.706 -41.098 1.00 77.69 254 LEU A CA 1
ATOM 1954 C C . LEU A 1 254 ? 0.385 17.725 -41.846 1.00 77.69 254 LEU A C 1
ATOM 1956 O O . LEU A 1 254 ? 0.222 17.853 -43.058 1.00 77.69 254 LEU A O 1
ATOM 1960 N N . ILE A 1 255 ? -0.255 16.791 -41.140 1.00 78.31 255 ILE A N 1
ATOM 1961 C CA . ILE A 1 255 ? -1.202 15.839 -41.734 1.00 78.31 255 ILE A CA 1
ATOM 1962 C C . ILE A 1 255 ? -2.405 16.588 -42.316 1.00 78.31 255 ILE A C 1
ATOM 1964 O O . ILE A 1 255 ? -2.789 16.329 -43.453 1.00 78.31 255 ILE A O 1
ATOM 1968 N N . SER A 1 256 ? -2.962 17.561 -41.591 1.00 72.12 256 SER A N 1
ATOM 1969 C CA . SER A 1 256 ? -4.090 18.367 -42.074 1.00 72.12 256 SER A CA 1
ATOM 1970 C C . SER A 1 256 ? -3.725 19.210 -43.303 1.00 72.12 256 SER A C 1
ATOM 1972 O O . SER A 1 256 ? -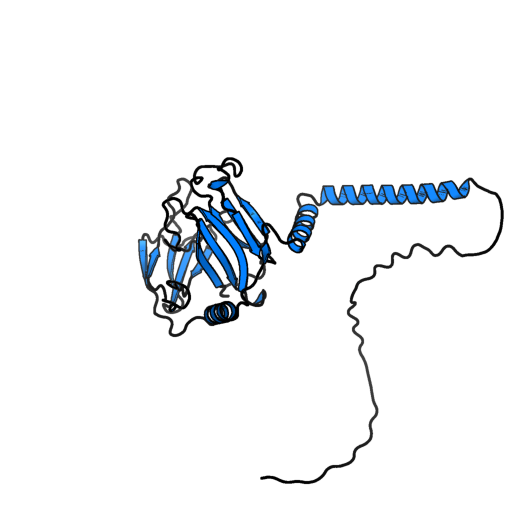4.496 19.262 -44.260 1.00 72.12 256 SER A O 1
ATOM 1974 N N . CYS A 1 257 ? -2.516 19.776 -43.352 1.00 69.25 257 CYS A N 1
ATOM 1975 C CA . CYS A 1 257 ? -1.987 20.489 -44.513 1.00 69.25 257 CYS A CA 1
ATOM 1976 C C . CYS A 1 257 ? -1.758 19.551 -45.708 1.00 69.25 257 CYS A C 1
ATOM 1978 O O . CYS A 1 257 ? -2.079 19.925 -46.836 1.00 69.25 257 CYS A O 1
ATOM 1980 N N . CYS A 1 258 ? -1.281 18.324 -45.479 1.00 64.88 258 CYS A N 1
ATOM 1981 C CA . CYS A 1 258 ? -1.142 17.290 -46.511 1.00 64.88 258 CYS A CA 1
ATOM 1982 C C . CYS A 1 258 ? -2.502 16.771 -47.028 1.00 64.88 258 CYS A C 1
ATOM 1984 O O . CYS A 1 258 ? -2.662 16.486 -48.217 1.00 64.88 258 CYS A O 1
ATOM 1986 N N . CYS A 1 259 ? -3.518 16.690 -46.168 1.00 61.97 259 CYS A N 1
ATOM 1987 C CA . CYS A 1 259 ? -4.891 16.368 -46.567 1.00 61.97 259 CYS A CA 1
ATOM 1988 C C . CYS A 1 259 ? -5.562 17.526 -47.334 1.00 61.97 259 CYS A C 1
ATOM 1990 O O . CYS A 1 259 ? -6.342 17.294 -48.260 1.00 61.97 259 CYS A O 1
ATOM 1992 N N . CYS A 1 260 ? -5.225 18.778 -47.015 1.00 56.91 260 CYS A N 1
ATOM 1993 C CA . CYS A 1 260 ? -5.667 19.949 -47.775 1.00 56.91 260 CYS A CA 1
ATOM 1994 C C . CYS A 1 260 ? -4.971 20.053 -49.139 1.00 56.91 260 CYS A C 1
ATOM 1996 O O . CYS A 1 260 ? -5.629 20.363 -50.131 1.00 56.91 260 CYS A O 1
ATOM 1998 N N . SER A 1 261 ? -3.672 19.760 -49.232 1.00 56.88 261 SER A N 1
ATOM 1999 C CA . SER A 1 261 ? -2.944 19.795 -50.507 1.00 56.88 261 SER A CA 1
ATOM 2000 C C . SER A 1 261 ? -3.400 18.691 -51.462 1.00 56.88 261 SER A C 1
ATOM 2002 O O . SER A 1 261 ? -3.556 18.952 -52.652 1.00 56.88 261 SER A O 1
ATOM 2004 N N . THR A 1 262 ? -3.734 17.502 -50.955 1.00 54.88 262 THR A N 1
ATOM 2005 C CA . THR A 1 262 ? -4.360 16.427 -51.750 1.00 54.88 262 THR A CA 1
ATOM 2006 C C . THR A 1 262 ? -5.782 16.780 -52.206 1.00 54.88 262 THR A C 1
ATOM 2008 O O . THR A 1 262 ? -6.121 16.526 -53.363 1.00 54.88 262 THR A O 1
ATOM 2011 N N . CYS A 1 263 ? -6.581 17.474 -51.383 1.00 54.47 263 CYS A N 1
ATOM 2012 C CA . CYS A 1 263 ? -7.866 18.054 -51.809 1.00 54.47 263 CYS A CA 1
ATOM 2013 C C . CYS A 1 263 ? -7.707 19.152 -52.884 1.00 54.47 263 CYS A C 1
ATOM 2015 O O . CYS A 1 263 ? -8.485 19.211 -53.841 1.00 54.47 263 CYS A O 1
ATOM 2017 N N . CYS A 1 264 ? -6.696 20.017 -52.759 1.00 51.84 264 CYS A N 1
ATOM 2018 C CA . CYS A 1 264 ? -6.401 21.071 -53.734 1.00 51.84 264 CYS A CA 1
ATOM 2019 C C . CYS A 1 264 ? -5.868 20.505 -55.060 1.00 51.84 264 CYS A C 1
ATOM 2021 O O . CYS A 1 264 ? -6.283 20.968 -56.122 1.00 51.84 264 CYS A O 1
ATOM 2023 N N . LEU A 1 265 ? -5.030 19.466 -55.016 1.00 50.84 265 LEU A N 1
ATOM 2024 C CA . LEU A 1 265 ? -4.558 18.734 -56.197 1.00 50.84 265 LEU A CA 1
ATOM 2025 C C . LEU A 1 265 ? -5.717 18.046 -56.934 1.00 50.84 265 LEU A C 1
ATOM 2027 O O . LEU A 1 265 ? -5.767 18.080 -58.160 1.00 50.84 265 LEU A O 1
ATOM 2031 N N . TRP A 1 266 ? -6.709 17.515 -56.212 1.00 47.12 266 TRP A N 1
ATOM 2032 C CA . TRP A 1 266 ? -7.931 16.968 -56.816 1.00 47.12 266 TRP A CA 1
ATOM 2033 C C . TRP A 1 266 ? -8.798 18.033 -57.508 1.00 47.12 266 TRP A C 1
ATOM 2035 O O . TRP A 1 266 ? -9.323 17.794 -58.599 1.00 47.12 266 TRP A O 1
ATOM 2045 N N . ARG A 1 267 ? -8.917 19.235 -56.925 1.00 49.34 267 ARG A N 1
ATOM 2046 C CA . ARG A 1 267 ? -9.589 20.380 -57.574 1.00 49.34 267 ARG A CA 1
ATOM 2047 C C . ARG A 1 267 ? -8.838 20.879 -58.811 1.00 49.34 267 ARG A C 1
ATOM 2049 O O . ARG A 1 267 ? -9.481 21.257 -59.786 1.00 49.34 267 ARG A O 1
ATOM 2056 N N . TRP A 1 268 ? -7.508 20.850 -58.787 1.00 43.38 268 TRP A N 1
ATOM 2057 C CA . TRP A 1 268 ? -6.664 21.282 -59.903 1.00 43.38 268 TRP A CA 1
ATOM 2058 C C . TRP A 1 268 ? -6.610 20.251 -61.046 1.00 43.38 268 TRP A C 1
ATOM 2060 O O . TRP A 1 268 ? -6.565 20.627 -62.214 1.00 43.38 268 TRP A O 1
ATOM 2070 N N . CYS A 1 269 ? -6.731 18.952 -60.746 1.00 45.34 269 CYS A N 1
ATOM 2071 C CA . CYS A 1 269 ? -6.902 17.914 -61.770 1.00 45.34 269 CYS A CA 1
ATOM 2072 C C . CYS A 1 269 ? -8.260 17.997 -62.491 1.00 45.34 269 CYS A C 1
ATOM 2074 O O . CYS A 1 269 ? -8.333 17.683 -63.677 1.00 45.34 269 CYS A O 1
ATOM 2076 N N . ARG A 1 270 ? -9.333 18.464 -61.828 1.00 45.19 270 ARG A N 1
ATOM 2077 C CA . ARG A 1 270 ? -10.637 18.685 -62.488 1.00 45.19 270 ARG A CA 1
ATOM 2078 C C . ARG A 1 270 ? -10.673 19.906 -63.409 1.00 45.19 270 ARG A C 1
ATOM 2080 O O . ARG A 1 270 ? -11.487 19.919 -64.323 1.00 45.19 270 ARG A O 1
ATOM 2087 N N . SER A 1 271 ? -9.824 20.916 -63.210 1.00 47.59 271 SER A N 1
ATOM 2088 C CA . SER A 1 271 ? -9.832 22.125 -64.051 1.00 47.59 271 SER A CA 1
ATOM 2089 C C . SER A 1 271 ? -9.027 21.998 -65.350 1.00 47.59 271 SER A C 1
ATOM 2091 O O . SER A 1 271 ? -9.078 22.907 -66.175 1.00 47.59 271 SER A O 1
ATOM 2093 N N . ARG A 1 272 ? -8.302 20.888 -65.561 1.00 45.19 272 ARG A N 1
ATOM 2094 C CA . ARG A 1 272 ? -7.478 20.651 -66.764 1.00 45.19 272 ARG A CA 1
ATOM 2095 C C . ARG A 1 272 ? -8.025 19.610 -67.744 1.00 45.19 272 ARG A C 1
ATOM 2097 O O . ARG A 1 272 ? -7.385 19.382 -68.763 1.00 45.19 272 ARG A O 1
ATOM 2104 N N . ASN A 1 273 ? -9.201 19.035 -67.493 1.00 44.03 273 ASN A N 1
ATOM 2105 C CA . ASN A 1 273 ? -9.876 18.155 -68.452 1.00 44.03 273 ASN A CA 1
ATOM 2106 C C . ASN A 1 273 ? -11.241 18.738 -68.854 1.00 44.03 273 ASN A C 1
ATOM 2108 O O . ASN A 1 273 ? -12.241 18.454 -68.195 1.00 44.03 273 ASN A O 1
ATOM 2112 N N . PRO A 1 274 ? -11.319 19.548 -69.926 1.00 48.53 274 PRO A N 1
ATOM 2113 C CA . PRO A 1 274 ? -12.584 19.890 -70.545 1.00 48.53 274 PRO A CA 1
ATOM 2114 C C . PRO A 1 274 ? -12.864 18.884 -71.667 1.00 48.53 274 PRO A C 1
ATOM 2116 O O . PRO A 1 274 ? -12.468 19.117 -72.803 1.00 48.53 274 PRO A O 1
ATOM 2119 N N . ALA A 1 275 ? -13.526 17.761 -71.370 1.00 43.44 275 ALA A N 1
ATOM 2120 C CA . ALA A 1 275 ? -14.245 17.012 -72.405 1.00 43.44 275 ALA A CA 1
ATOM 2121 C C . ALA A 1 275 ? -15.267 16.006 -71.847 1.00 43.44 275 ALA A C 1
ATOM 2123 O O . ALA A 1 275 ? -14.928 15.069 -71.128 1.00 43.44 275 ALA A O 1
ATOM 2124 N N . SER A 1 276 ? -16.487 16.172 -72.360 1.00 39.06 276 SER A N 1
ATOM 2125 C CA . SER A 1 276 ? -17.640 15.264 -72.444 1.00 39.06 276 SER A CA 1
ATOM 2126 C C . SER A 1 276 ? -18.640 15.210 -71.277 1.00 39.06 276 SER A C 1
ATOM 2128 O O . SER A 1 276 ? -18.397 14.675 -70.199 1.00 39.06 276 SER A O 1
ATOM 2130 N N . ASP A 1 277 ? -19.801 15.786 -71.595 1.00 46.22 277 ASP A N 1
ATOM 2131 C CA . ASP A 1 277 ? -21.110 15.730 -70.952 1.00 46.22 277 ASP A CA 1
ATOM 2132 C C . ASP A 1 277 ? -21.611 14.314 -70.631 1.00 46.22 277 ASP A C 1
ATOM 2134 O O . ASP A 1 277 ? -21.570 13.419 -71.476 1.00 46.22 277 ASP A O 1
ATOM 2138 N N . SER A 1 278 ? -22.233 14.150 -69.456 1.00 37.09 278 SER A N 1
ATOM 2139 C CA . SER A 1 278 ? -23.667 13.806 -69.335 1.00 37.09 278 SER A CA 1
ATOM 2140 C C . SER A 1 278 ? -24.100 13.582 -67.871 1.00 37.09 278 SER A C 1
ATOM 2142 O O . SER A 1 278 ? -23.623 12.681 -67.191 1.00 37.09 278 SER A O 1
ATOM 2144 N N . GLY A 1 279 ? -25.087 14.364 -67.414 1.00 33.06 279 GLY A N 1
ATOM 2145 C CA . GLY A 1 279 ? -26.029 13.977 -66.347 1.00 33.06 279 GLY A CA 1
ATOM 2146 C C . GLY A 1 279 ? -25.723 14.430 -64.904 1.00 33.06 279 GLY A C 1
ATOM 2147 O O . GLY A 1 279 ? -24.565 14.456 -64.498 1.00 33.06 279 GLY A O 1
ATOM 2148 N N . PRO A 1 280 ? -26.746 14.811 -64.102 1.00 54.06 280 PRO A N 1
ATOM 2149 C CA . PRO A 1 280 ? -26.574 15.717 -62.970 1.00 54.06 280 PRO A CA 1
ATOM 2150 C C . PRO A 1 280 ? -26.411 14.987 -61.630 1.00 54.06 280 PRO A C 1
ATOM 2152 O O . PRO A 1 280 ? -27.185 14.098 -61.289 1.00 54.06 280 PRO A O 1
ATOM 2155 N N . ALA A 1 281 ? -25.479 15.448 -60.800 1.00 37.47 281 ALA A N 1
ATOM 2156 C CA . ALA A 1 281 ? -25.566 15.290 -59.352 1.00 37.47 281 ALA A CA 1
ATOM 2157 C C . ALA A 1 281 ? -24.789 16.431 -58.695 1.00 37.47 281 ALA A C 1
ATOM 2159 O O . ALA A 1 281 ? -23.572 16.548 -58.847 1.00 37.47 281 ALA A O 1
ATOM 2160 N N . GLY A 1 282 ? -25.514 17.310 -58.003 1.00 35.34 282 GLY A N 1
ATOM 2161 C CA . GLY A 1 282 ? -24.930 18.406 -57.245 1.00 35.34 282 GLY A CA 1
ATOM 2162 C C . GLY A 1 282 ? -23.870 17.892 -56.274 1.00 35.34 282 GLY A C 1
ATOM 2163 O O . GLY A 1 282 ? -24.084 16.918 -55.554 1.00 35.34 282 GLY A O 1
ATOM 2164 N N . CYS A 1 283 ? -22.719 18.561 -56.254 1.00 34.59 283 CYS A N 1
ATOM 2165 C CA . CYS A 1 283 ? -21.691 18.343 -55.250 1.00 34.59 283 CYS A CA 1
ATOM 2166 C C . CYS A 1 283 ? -22.268 18.664 -53.865 1.00 34.59 283 CYS A C 1
ATOM 2168 O O . CYS A 1 283 ? -22.330 19.826 -53.461 1.00 34.59 283 CYS A O 1
ATOM 2170 N N . GLY A 1 284 ? -22.679 17.629 -53.132 1.00 33.00 284 GLY A N 1
ATOM 2171 C CA . GLY A 1 284 ? -22.859 17.706 -51.691 1.00 33.00 284 GLY A CA 1
ATOM 2172 C C . GLY A 1 284 ? -21.537 18.135 -51.065 1.00 33.00 284 GLY A C 1
ATOM 2173 O O . GLY A 1 284 ? -20.509 17.488 -51.267 1.00 33.00 284 GLY A O 1
ATOM 2174 N N . GLY A 1 285 ? -21.546 19.259 -50.350 1.00 31.52 285 GLY A N 1
ATOM 2175 C CA . GLY A 1 285 ? -20.405 19.674 -49.545 1.00 31.52 285 GLY A CA 1
ATOM 2176 C C . GLY A 1 285 ? -20.000 18.552 -48.590 1.00 31.52 285 GLY A C 1
ATOM 2177 O O . GLY A 1 285 ? -20.856 17.815 -48.097 1.00 31.52 285 GLY A O 1
ATOM 2178 N N . CYS A 1 286 ? -18.699 18.427 -48.321 1.00 29.30 286 CYS A N 1
ATOM 2179 C CA . CYS A 1 286 ? -18.195 17.587 -47.240 1.00 29.30 286 CYS A CA 1
ATOM 2180 C C . CYS A 1 286 ? -18.824 18.047 -45.921 1.00 29.30 286 CYS A C 1
ATOM 2182 O O . CYS A 1 286 ? -18.328 18.949 -45.249 1.00 29.30 286 CYS A O 1
ATOM 2184 N N . ARG A 1 287 ? -19.938 17.420 -45.547 1.00 27.91 287 ARG A N 1
ATOM 2185 C CA . ARG A 1 287 ? -20.465 17.460 -44.194 1.00 27.91 287 ARG A CA 1
ATOM 2186 C C . ARG A 1 287 ? -19.648 16.441 -43.416 1.00 27.91 287 ARG A C 1
ATOM 2188 O O . ARG A 1 287 ? -19.822 15.238 -43.593 1.00 27.91 287 ARG A O 1
ATOM 2195 N N . VAL A 1 288 ? -18.742 16.918 -42.570 1.00 29.97 288 VAL A N 1
ATOM 2196 C CA . VAL A 1 288 ? -18.189 16.083 -41.504 1.00 29.97 288 VAL A CA 1
ATOM 2197 C C . VAL A 1 288 ? -19.356 15.771 -40.572 1.00 29.97 288 VAL A C 1
ATOM 2199 O O . VAL A 1 288 ? -19.759 16.595 -39.755 1.00 29.97 288 VAL A O 1
ATOM 2202 N N . VAL A 1 289 ? -19.965 14.601 -40.747 1.00 26.78 289 VAL A N 1
ATOM 2203 C CA . VAL A 1 289 ? -20.902 14.059 -39.768 1.00 26.78 289 VAL A CA 1
ATOM 2204 C C . VAL A 1 289 ? -20.052 13.451 -38.664 1.00 26.78 289 VAL A C 1
ATOM 2206 O O . VAL A 1 289 ? -19.611 12.308 -38.757 1.00 26.78 289 VAL A O 1
ATOM 2209 N N . VAL A 1 290 ? -19.816 14.227 -37.608 1.00 30.72 290 VAL A N 1
ATOM 2210 C CA . VAL A 1 290 ? -19.413 13.660 -36.322 1.00 30.72 290 VAL A CA 1
ATOM 2211 C C . VAL A 1 290 ? -20.624 12.887 -35.801 1.00 30.72 290 VAL A C 1
ATOM 2213 O O . VAL A 1 290 ? -21.566 13.468 -35.264 1.00 30.72 290 VAL A O 1
ATOM 2216 N N . ARG A 1 291 ? -20.643 11.565 -36.003 1.00 26.27 291 ARG A N 1
ATOM 2217 C CA . ARG A 1 291 ? -21.537 10.689 -35.239 1.00 26.27 291 ARG A CA 1
ATOM 2218 C C . ARG A 1 291 ? -20.994 10.628 -33.817 1.00 26.27 291 ARG A C 1
ATOM 2220 O O . ARG A 1 291 ? -20.059 9.886 -33.543 1.00 26.27 291 ARG A O 1
ATOM 2227 N N . ILE A 1 292 ? -21.594 11.411 -32.930 1.00 34.47 292 ILE A N 1
ATOM 2228 C CA . ILE A 1 292 ? -21.519 11.177 -31.490 1.00 34.47 292 ILE A CA 1
ATOM 2229 C C . ILE A 1 292 ? -22.461 9.998 -31.197 1.00 34.47 292 ILE A C 1
ATOM 2231 O O . ILE A 1 292 ? -23.662 10.125 -31.457 1.00 34.47 292 ILE A O 1
ATOM 2235 N N . PRO A 1 293 ? -21.988 8.851 -30.680 1.00 30.09 293 PRO A N 1
ATOM 2236 C CA . PRO A 1 293 ? -22.883 7.880 -30.076 1.00 30.09 293 PRO A CA 1
ATOM 2237 C C . PRO A 1 293 ? -23.405 8.483 -28.765 1.00 30.09 293 PRO A C 1
ATOM 2239 O O . PRO A 1 293 ? -22.633 8.714 -27.840 1.00 30.09 293 PRO A O 1
ATOM 2242 N N . GLY A 1 294 ? -24.711 8.754 -28.703 1.00 32.50 294 GLY A N 1
ATOM 2243 C CA . GLY A 1 294 ? -25.418 9.100 -27.465 1.00 32.50 294 GLY A CA 1
ATOM 2244 C C . GLY A 1 294 ? -25.408 10.586 -27.102 1.00 32.50 294 GLY A C 1
ATOM 2245 O O . GLY A 1 294 ? -24.714 11.014 -26.186 1.00 32.50 294 GLY A O 1
ATOM 2246 N N . GLY A 1 295 ? -26.232 11.378 -27.792 1.00 30.92 295 GLY A N 1
ATOM 2247 C CA . GLY A 1 295 ? -26.574 12.731 -27.356 1.00 30.92 295 GLY A CA 1
ATOM 2248 C C . GLY A 1 295 ? -27.451 12.722 -26.099 1.00 30.92 295 GLY A C 1
ATOM 2249 O O . GLY A 1 295 ? -28.367 11.912 -25.975 1.00 30.92 295 GLY A O 1
ATOM 2250 N N . ARG A 1 296 ? -27.208 13.671 -25.188 1.00 31.47 296 ARG A N 1
ATOM 2251 C CA . ARG A 1 296 ? -28.234 14.132 -24.245 1.00 31.47 296 ARG A CA 1
ATOM 2252 C C . ARG A 1 296 ? -29.092 15.173 -24.960 1.00 31.47 296 ARG A C 1
ATOM 2254 O O . ARG A 1 296 ? -28.566 16.183 -25.418 1.00 31.47 296 ARG A O 1
ATOM 2261 N N . GLY A 1 297 ? -30.396 14.933 -25.030 1.00 27.67 297 GLY A N 1
ATOM 2262 C CA . GLY A 1 297 ? -31.396 15.944 -25.360 1.00 27.67 297 GLY A CA 1
ATOM 2263 C C . GLY A 1 297 ? -32.243 16.233 -24.126 1.00 27.67 297 GLY A C 1
ATOM 2264 O O . GLY A 1 297 ? -32.910 15.338 -23.617 1.00 27.67 297 GLY A O 1
ATOM 2265 N N . ILE A 1 298 ? -32.197 17.473 -23.644 1.00 25.67 298 ILE A N 1
ATOM 2266 C CA . ILE A 1 298 ? -33.208 18.053 -22.753 1.00 25.67 298 ILE A CA 1
ATOM 2267 C C . ILE A 1 298 ? -34.303 18.645 -23.650 1.00 25.67 298 ILE A C 1
ATOM 2269 O O . ILE A 1 298 ? -33.985 19.339 -24.614 1.00 25.67 298 ILE A O 1
ATOM 2273 N N . SER A 1 299 ? -35.578 18.431 -23.313 1.00 22.59 299 SER A N 1
ATOM 2274 C CA . SER A 1 299 ? -36.677 19.310 -23.739 1.00 22.59 299 SER A CA 1
ATOM 2275 C C . SER A 1 299 ? -37.676 19.494 -22.588 1.00 22.59 299 SER A C 1
ATOM 2277 O O . SER A 1 299 ? -37.916 18.556 -21.828 1.00 22.59 299 SER A O 1
ATOM 2279 N N . ILE A 1 300 ? -38.207 20.713 -22.459 1.00 23.33 300 ILE A N 1
ATOM 2280 C CA . ILE A 1 300 ? -39.080 21.232 -21.393 1.00 23.33 300 ILE A CA 1
ATOM 2281 C C . ILE A 1 300 ? -40.430 21.675 -22.009 1.00 23.33 300 ILE A C 1
ATOM 2283 O O . ILE A 1 300 ? -40.406 22.326 -23.049 1.00 23.33 300 ILE A O 1
ATOM 2287 N N . GLY A 1 301 ? -41.553 21.410 -21.305 1.00 21.78 301 GLY A N 1
ATOM 2288 C CA . GLY A 1 301 ? -42.869 22.118 -21.340 1.00 21.78 301 GLY A CA 1
ATOM 2289 C C . GLY A 1 301 ? -43.978 21.494 -22.225 1.00 21.78 301 GLY A C 1
ATOM 2290 O O . GLY A 1 301 ? -43.775 21.421 -23.426 1.00 21.78 301 GLY A O 1
ATOM 2291 N N . ALA A 1 302 ? -45.088 20.890 -21.733 1.00 24.05 302 ALA A N 1
ATOM 2292 C CA . ALA A 1 302 ? -46.294 21.345 -20.9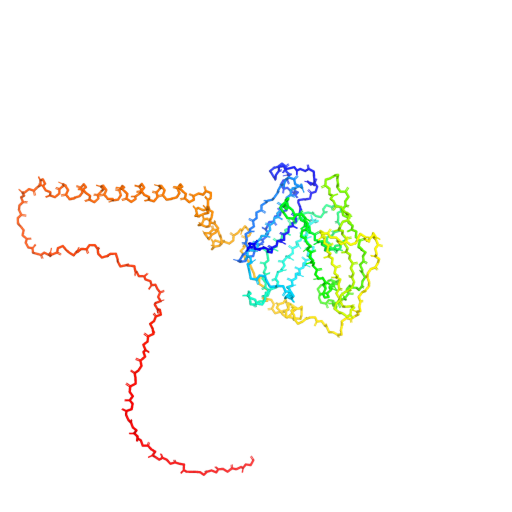64 1.00 24.05 302 ALA A CA 1
ATOM 2293 C C . ALA A 1 302 ? -47.494 21.766 -21.876 1.00 24.05 302 ALA A C 1
ATOM 2295 O O . ALA A 1 302 ? -47.207 22.264 -22.960 1.00 24.05 302 ALA A O 1
ATOM 2296 N N . PRO A 1 303 ? -48.804 21.742 -21.482 1.00 32.81 303 PRO A N 1
ATOM 2297 C CA . PRO A 1 303 ? -49.598 20.915 -20.532 1.00 32.81 303 PRO A CA 1
ATOM 2298 C C . PRO A 1 303 ? -50.958 20.337 -21.096 1.00 32.81 303 PRO A C 1
ATOM 2300 O O . PRO A 1 303 ? -51.433 20.815 -22.114 1.00 32.81 303 PRO A O 1
ATOM 2303 N N . LEU A 1 304 ? -51.585 19.379 -20.362 1.00 28.17 304 LEU A N 1
ATOM 2304 C CA . LEU A 1 304 ? -53.038 19.013 -20.153 1.00 28.17 304 LEU A CA 1
ATOM 2305 C C . LEU A 1 304 ? -54.059 18.901 -21.341 1.00 28.17 304 LEU A C 1
ATOM 2307 O O . LEU A 1 304 ? -53.932 19.644 -22.304 1.00 28.17 304 LEU A O 1
ATOM 2311 N N . PRO A 1 305 ? -55.127 18.040 -21.294 1.00 32.16 305 PRO A N 1
ATOM 2312 C CA . PRO A 1 305 ? -56.106 17.930 -20.194 1.00 32.16 305 PRO A CA 1
ATOM 2313 C C . PRO A 1 305 ? -56.608 16.513 -19.811 1.00 32.16 305 PRO A C 1
ATOM 2315 O O . PRO A 1 305 ? -56.125 15.487 -20.273 1.00 32.16 305 PRO A O 1
ATOM 2318 N N . ALA A 1 306 ? -57.545 16.526 -18.856 1.00 28.38 306 ALA A N 1
ATOM 2319 C CA . ALA A 1 306 ? -58.044 15.467 -17.981 1.00 28.38 306 ALA A CA 1
ATOM 2320 C C . ALA A 1 306 ? -59.155 14.548 -18.554 1.00 28.38 306 ALA A C 1
ATOM 2322 O O . ALA A 1 306 ? -59.662 14.779 -19.646 1.00 28.38 306 ALA A O 1
ATOM 2323 N N . GLN A 1 307 ? -59.615 13.639 -17.667 1.00 28.67 307 GLN A N 1
ATOM 2324 C CA . GLN A 1 307 ? -60.804 12.747 -17.681 1.00 28.67 307 GLN A CA 1
ATOM 2325 C C . GLN A 1 307 ? -60.500 11.329 -18.219 1.00 28.67 307 GLN A C 1
ATOM 2327 O O . GLN A 1 307 ? -59.875 11.192 -19.255 1.00 28.67 307 GLN A O 1
ATOM 2332 N N . HIS A 1 308 ? -60.815 10.201 -17.566 1.00 29.91 308 HIS A N 1
ATOM 2333 C CA . HIS A 1 308 ? -61.920 9.848 -16.669 1.00 29.91 308 HIS A CA 1
ATOM 2334 C C . HIS A 1 308 ? -61.539 8.685 -15.709 1.00 29.91 308 HIS A C 1
ATOM 2336 O O . HIS A 1 308 ? -60.876 7.731 -16.104 1.00 29.91 308 HIS A O 1
ATOM 2342 N N . ARG A 1 309 ? -62.032 8.740 -14.460 1.00 32.72 309 ARG A N 1
ATOM 2343 C CA . ARG A 1 309 ? -62.354 7.581 -13.580 1.00 32.72 309 ARG A CA 1
ATOM 2344 C C . ARG A 1 309 ? -63.643 6.907 -14.094 1.00 32.72 309 ARG A C 1
ATOM 2346 O O . ARG A 1 309 ? -64.425 7.639 -14.707 1.00 32.72 309 ARG A O 1
ATOM 2353 N N . PRO A 1 310 ? -63.936 5.611 -13.832 1.00 41.34 310 PRO A N 1
ATOM 2354 C CA . PRO A 1 310 ? -64.252 5.030 -12.497 1.00 41.34 310 PRO A CA 1
ATOM 2355 C C . PRO A 1 310 ? -63.698 3.581 -12.342 1.00 41.34 310 PRO A C 1
ATOM 2357 O O . PRO A 1 310 ? -63.052 3.100 -13.255 1.00 41.34 310 PRO A O 1
ATOM 2360 N N . GLN A 1 311 ? -63.828 2.760 -11.293 1.00 32.03 311 GLN A N 1
ATOM 2361 C CA . GLN A 1 311 ? -64.404 2.726 -9.941 1.00 32.03 311 GLN A CA 1
ATOM 2362 C C . GLN A 1 311 ? -63.769 1.482 -9.259 1.00 32.03 311 GLN A C 1
ATOM 2364 O O . GLN A 1 311 ? -63.484 0.495 -9.930 1.00 32.03 311 GLN A O 1
ATOM 2369 N N . ALA A 1 312 ? -63.579 1.505 -7.938 1.00 37.12 312 ALA A N 1
ATOM 2370 C CA . ALA A 1 312 ? -63.478 0.292 -7.106 1.00 37.12 312 ALA A CA 1
ATOM 2371 C C . ALA A 1 312 ? -64.920 -0.145 -6.714 1.00 37.12 312 ALA A C 1
ATOM 2373 O O . ALA A 1 312 ? -65.809 0.700 -6.877 1.00 37.12 312 ALA A O 1
ATOM 2374 N N . PRO A 1 313 ? -65.210 -1.350 -6.154 1.00 50.91 313 PRO A N 1
ATOM 2375 C CA . PRO A 1 313 ? -64.687 -1.715 -4.826 1.00 50.91 313 PRO A CA 1
ATOM 2376 C C . PRO A 1 313 ? -64.587 -3.232 -4.476 1.00 50.91 313 PRO A C 1
ATOM 2378 O O . PRO A 1 313 ? -64.993 -4.107 -5.228 1.00 50.91 313 PRO A O 1
ATOM 2381 N N . TYR A 1 314 ? -64.157 -3.475 -3.225 1.00 34.00 314 TYR A N 1
ATOM 2382 C CA . TYR A 1 314 ? -64.562 -4.564 -2.306 1.00 34.00 314 TYR A CA 1
ATOM 2383 C C . TYR A 1 314 ? -63.690 -5.839 -2.182 1.00 34.00 314 TYR A C 1
ATOM 2385 O O . TYR A 1 314 ? -63.852 -6.806 -2.909 1.00 34.00 314 TYR A O 1
ATOM 2393 N N . SER A 1 315 ? -62.842 -5.877 -1.136 1.00 36.81 315 SER A N 1
ATOM 2394 C CA . SER A 1 315 ? -62.922 -6.788 0.045 1.00 36.81 315 SER A CA 1
ATOM 2395 C C . SER A 1 315 ? -62.157 -8.114 -0.120 1.00 36.81 315 SER A C 1
ATOM 2397 O O . SER A 1 315 ? -61.985 -8.567 -1.234 1.00 36.81 315 SER A O 1
ATOM 2399 N N . ARG A 1 316 ? -61.642 -8.805 0.901 1.00 42.28 316 ARG A N 1
ATOM 2400 C CA . ARG A 1 316 ? -61.801 -8.749 2.360 1.00 42.28 316 ARG A CA 1
ATOM 2401 C C . ARG A 1 316 ? -60.565 -9.439 2.983 1.00 42.28 316 ARG A C 1
ATOM 2403 O O . ARG A 1 316 ? -59.917 -10.245 2.327 1.00 42.28 316 ARG A O 1
ATOM 2410 N N . ARG A 1 317 ? -60.264 -9.107 4.240 1.00 45.94 317 ARG A N 1
ATOM 2411 C CA . ARG A 1 317 ? -59.256 -9.752 5.099 1.00 45.94 317 ARG A CA 1
ATOM 2412 C C . ARG A 1 317 ? -59.540 -11.243 5.316 1.00 45.94 317 ARG A C 1
ATOM 2414 O O . ARG A 1 317 ? -60.700 -11.596 5.531 1.00 45.94 317 ARG A O 1
ATOM 2421 N N . SER A 1 318 ? -58.466 -12.010 5.461 1.00 50.88 318 SER A N 1
ATOM 2422 C CA . SER A 1 318 ? -58.184 -12.888 6.609 1.00 50.88 318 SER A CA 1
ATOM 2423 C C . SER A 1 318 ? -56.679 -13.072 6.696 1.00 50.88 318 SER A C 1
ATOM 2425 O O . SER A 1 318 ? -56.117 -13.438 5.640 1.00 50.88 318 SER A O 1
#